Protein AF-0000000076178456 (afdb_homodimer)

Structure (mmCIF, N/CA/C/O backbone):
data_AF-0000000076178456-model_v1
#
loop_
_entity.id
_entity.type
_entity.pdbx_description
1 polymer 'Transcriptional coactivator p15 (PC4) C-terminal domain-containing protein'
#
loop_
_atom_site.group_PDB
_atom_site.id
_atom_site.type_symbol
_atom_site.label_atom_id
_atom_site.label_alt_id
_atom_site.label_comp_id
_atom_site.label_asym_id
_atom_site.label_entity_id
_atom_site.label_seq_id
_atom_site.pdbx_PDB_ins_code
_atom_site.Cartn_x
_atom_site.Cartn_y
_atom_site.Cartn_z
_atom_site.occupancy
_atom_site.B_iso_or_equiv
_atom_site.auth_seq_id
_atom_site.auth_comp_id
_atom_site.auth_asym_id
_atom_site.auth_atom_id
_atom_site.pdbx_PDB_model_num
ATOM 1 N N . MET A 1 1 ? 26.688 0.903 -18.719 1 22.55 1 MET A N 1
ATOM 2 C CA . MET A 1 1 ? 26.266 -0.011 -17.656 1 22.55 1 MET A CA 1
ATOM 3 C C . MET A 1 1 ? 25.344 0.687 -16.656 1 22.55 1 MET A C 1
ATOM 5 O O . MET A 1 1 ? 25.75 1.643 -15.992 1 22.55 1 MET A O 1
ATOM 9 N N . ILE A 1 2 ? 24.219 1.207 -17.094 1 30.28 2 ILE A N 1
ATOM 10 C CA . ILE A 1 2 ? 23.328 2.02 -16.281 1 30.28 2 ILE A CA 1
ATOM 11 C C . ILE A 1 2 ? 23.219 1.425 -14.875 1 30.28 2 ILE A C 1
ATOM 13 O O . ILE A 1 2 ? 22.844 0.262 -14.711 1 30.28 2 ILE A O 1
ATOM 17 N N . ASP A 1 3 ? 24.094 1.748 -13.984 1 32.12 3 ASP A N 1
ATOM 18 C CA . ASP A 1 3 ? 24.062 1.402 -12.562 1 32.12 3 ASP A CA 1
ATOM 19 C C . ASP A 1 3 ? 22.656 1.56 -11.992 1 32.12 3 ASP A C 1
ATOM 21 O O . ASP A 1 3 ? 22.125 2.672 -11.922 1 32.12 3 ASP A O 1
ATOM 25 N N . ASP A 1 4 ? 21.703 0.922 -12.57 1 36.44 4 ASP A N 1
ATOM 26 C CA . ASP A 1 4 ? 20.391 0.946 -11.945 1 36.44 4 ASP A CA 1
ATOM 27 C C . ASP A 1 4 ? 20.5 1.019 -10.422 1 36.44 4 ASP A C 1
ATOM 29 O O . ASP A 1 4 ? 21.016 0.094 -9.789 1 36.44 4 ASP A O 1
ATOM 33 N N . VAL A 1 5 ? 21.094 1.929 -9.852 1 38.44 5 VAL A N 1
ATOM 34 C CA . VAL A 1 5 ? 21.078 2.174 -8.414 1 38.44 5 VAL A CA 1
ATOM 35 C C . VAL A 1 5 ? 19.875 1.478 -7.789 1 38.44 5 VAL A C 1
ATOM 37 O O . VAL A 1 5 ? 18.844 2.115 -7.52 1 38.44 5 VAL A O 1
ATOM 40 N N . THR A 1 6 ? 19.188 0.579 -8.484 1 43.25 6 THR A N 1
ATOM 41 C CA . THR A 1 6 ? 18.078 -0.186 -7.926 1 43.25 6 THR A CA 1
ATOM 42 C C . THR A 1 6 ? 18.406 -0.681 -6.523 1 43.25 6 THR A C 1
ATOM 44 O O . THR A 1 6 ? 19.359 -1.458 -6.344 1 43.25 6 THR A O 1
ATOM 47 N N . GLY A 1 7 ? 18.75 0.187 -5.656 1 45.66 7 GLY A N 1
ATOM 48 C CA . GLY A 1 7 ? 18.859 -0.432 -4.344 1 45.66 7 GLY A CA 1
ATOM 49 C C . GLY A 1 7 ? 18.141 -1.767 -4.258 1 45.66 7 GLY A C 1
ATOM 50 O O . GLY A 1 7 ? 16.984 -1.884 -4.668 1 45.66 7 GLY A O 1
ATOM 51 N N . VAL A 1 8 ? 18.781 -2.803 -4.613 1 49.91 8 VAL A N 1
ATOM 52 C CA . VAL A 1 8 ? 18.25 -4.16 -4.57 1 49.91 8 VAL A CA 1
ATOM 53 C C . VAL A 1 8 ? 17.297 -4.309 -3.387 1 49.91 8 VAL A C 1
ATOM 55 O O . VAL A 1 8 ? 17.688 -4.082 -2.238 1 49.91 8 VAL A O 1
ATOM 58 N N . PRO A 1 9 ? 16.047 -4.082 -3.74 1 58.34 9 PRO A N 1
ATOM 59 C CA . PRO A 1 9 ? 15.195 -4.48 -2.617 1 58.34 9 PRO A CA 1
ATOM 60 C C . PRO A 1 9 ? 15.742 -5.684 -1.855 1 58.34 9 PRO A C 1
ATOM 62 O O . PRO A 1 9 ? 16.219 -6.641 -2.469 1 58.34 9 PRO A O 1
ATOM 65 N N . GLU A 1 10 ? 16.188 -5.445 -0.656 1 62.56 10 GLU A N 1
ATOM 66 C CA . GLU A 1 10 ? 16.781 -6.5 0.158 1 62.56 10 GLU A CA 1
ATOM 67 C C . GLU A 1 10 ? 15.805 -7.668 0.34 1 62.56 10 GLU A C 1
ATOM 69 O O . GLU A 1 10 ? 16.203 -8.828 0.248 1 62.56 10 GLU A O 1
ATOM 74 N N . MET A 1 11 ? 14.477 -7.254 0.646 1 70.75 11 MET A N 1
ATOM 75 C CA . MET A 1 11 ? 13.484 -8.305 0.868 1 70.75 11 MET A CA 1
ATOM 76 C C . MET A 1 11 ? 12.188 -8.008 0.127 1 70.75 11 MET A C 1
ATOM 78 O O . MET A 1 11 ? 11.719 -6.863 0.13 1 70.75 11 MET A O 1
ATOM 82 N N . THR A 1 12 ? 11.867 -8.953 -0.701 1 85.88 12 THR A N 1
ATOM 83 C CA . THR A 1 12 ? 10.672 -8.781 -1.519 1 85.88 12 THR A CA 1
ATOM 84 C C . THR A 1 12 ? 9.633 -9.844 -1.184 1 85.88 12 THR A C 1
ATOM 86 O O . THR A 1 12 ? 9.977 -11.016 -0.99 1 85.88 12 THR A O 1
ATOM 89 N N . PHE A 1 13 ? 8.43 -9.438 -0.91 1 89.56 13 PHE A N 1
ATOM 90 C CA . PHE A 1 13 ? 7.289 -10.305 -0.649 1 89.56 13 PHE A CA 1
ATOM 91 C C . PHE A 1 13 ? 6.266 -10.195 -1.773 1 89.56 13 PHE A C 1
ATOM 93 O O . PHE A 1 13 ? 5.973 -9.102 -2.254 1 89.56 13 PHE A O 1
ATOM 100 N N . HIS A 1 14 ? 5.852 -11.391 -2.189 1 87.94 14 HIS A N 1
ATOM 101 C CA . HIS A 1 14 ? 4.859 -11.438 -3.254 1 87.94 14 HIS A CA 1
ATOM 102 C C . HIS A 1 14 ? 3.443 -11.453 -2.688 1 87.94 14 HIS A C 1
ATOM 104 O O . HIS A 1 14 ? 3.121 -12.281 -1.831 1 87.94 14 HIS A O 1
ATOM 110 N N . LEU A 1 15 ? 2.525 -10.523 -3.16 1 89.56 15 LEU A N 1
ATOM 111 C CA . LEU A 1 15 ? 1.163 -10.414 -2.648 1 89.56 15 LEU A CA 1
ATOM 112 C C . LEU A 1 15 ? 0.182 -11.141 -3.561 1 89.56 15 LEU A C 1
ATOM 114 O O . LEU A 1 15 ? -0.964 -11.383 -3.178 1 89.56 15 LEU A O 1
ATOM 118 N N . GLY A 1 16 ? 0.696 -11.422 -4.707 1 84.56 16 GLY A N 1
ATOM 119 C CA . GLY A 1 16 ? -0.165 -12.016 -5.715 1 84.56 16 GLY A CA 1
ATOM 120 C C . GLY A 1 16 ? -0.335 -11.148 -6.945 1 84.56 16 GLY A C 1
ATOM 121 O O . GLY A 1 16 ? -0.306 -9.922 -6.852 1 84.56 16 GLY A O 1
ATOM 122 N N . ARG A 1 17 ? -0.491 -11.859 -8.094 1 84.62 17 ARG A N 1
ATOM 123 C CA . ARG A 1 17 ? -0.796 -11.211 -9.359 1 84.62 17 ARG A CA 1
ATOM 124 C C . ARG A 1 17 ? 0.226 -10.125 -9.68 1 84.62 17 ARG A C 1
ATOM 126 O O . ARG A 1 17 ? -0.141 -9.008 -10.047 1 84.62 17 ARG A O 1
ATOM 133 N N . GLY A 1 18 ? 1.438 -10.367 -9.414 1 87 18 GLY A N 1
ATOM 134 C CA . GLY A 1 18 ? 2.527 -9.508 -9.844 1 87 18 GLY A CA 1
ATOM 135 C C . GLY A 1 18 ? 2.771 -8.344 -8.914 1 87 18 GLY A C 1
ATOM 136 O O . GLY A 1 18 ? 3.557 -7.441 -9.227 1 87 18 GLY A O 1
ATOM 137 N N . VAL A 1 19 ? 2.092 -8.328 -7.785 1 91.56 19 VAL A N 1
ATOM 138 C CA . VAL A 1 19 ? 2.299 -7.262 -6.816 1 91.56 19 VAL A CA 1
ATOM 139 C C . VAL A 1 19 ? 3.289 -7.719 -5.746 1 91.56 19 VAL A C 1
ATOM 141 O O . VAL A 1 19 ? 3.18 -8.828 -5.227 1 91.56 19 VAL A O 1
ATOM 144 N N . TYR A 1 20 ? 4.309 -6.758 -5.484 1 92 20 TYR A N 1
ATOM 145 C CA . TYR A 1 20 ? 5.379 -7.105 -4.555 1 92 20 TYR A CA 1
ATOM 146 C C . TYR A 1 20 ? 5.566 -6.016 -3.508 1 92 20 TYR A C 1
ATOM 148 O O . TYR A 1 20 ? 5.309 -4.84 -3.771 1 92 20 TYR A O 1
ATOM 156 N N . VAL A 1 21 ? 5.961 -6.473 -2.34 1 95.12 21 VAL A N 1
ATOM 157 C CA . VAL A 1 21 ? 6.449 -5.574 -1.298 1 95.12 21 VAL A CA 1
ATOM 158 C C . VAL A 1 21 ? 7.965 -5.703 -1.171 1 95.12 21 VAL A C 1
ATOM 160 O O . VAL A 1 21 ? 8.492 -6.812 -1.03 1 95.12 21 VAL A O 1
ATOM 163 N N . SER A 1 22 ? 8.695 -4.574 -1.289 1 93.44 22 SER A N 1
ATOM 164 C CA . SER A 1 22 ? 10.148 -4.602 -1.225 1 93.44 22 SER A CA 1
ATOM 165 C C . SER A 1 22 ? 10.68 -3.582 -0.218 1 93.44 22 SER A C 1
ATOM 167 O O . SER A 1 22 ? 10.211 -2.443 -0.176 1 93.44 22 SER A O 1
ATOM 169 N N . VAL A 1 23 ? 11.594 -4.008 0.579 1 93.38 23 VAL A N 1
ATOM 170 C CA . VAL A 1 23 ? 12.211 -3.129 1.564 1 93.38 23 VAL A CA 1
ATOM 171 C C . VAL A 1 23 ? 13.523 -2.584 1.015 1 93.38 23 VAL A C 1
ATOM 173 O O . VAL A 1 23 ? 14.352 -3.34 0.502 1 93.38 23 VAL A O 1
ATOM 176 N N . ASN A 1 24 ? 13.664 -1.26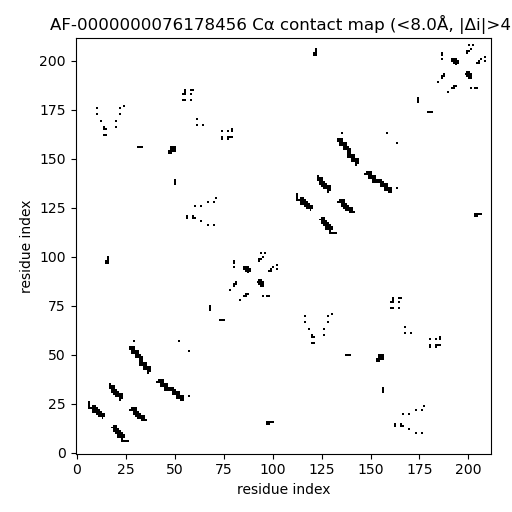2 1.021 1 89.94 24 ASN A N 1
ATOM 177 C CA . ASN A 1 24 ? 14.906 -0.602 0.639 1 89.94 24 ASN A CA 1
ATOM 178 C C . ASN A 1 24 ? 15.648 -0.048 1.854 1 89.94 24 ASN A C 1
ATOM 180 O O . ASN A 1 24 ? 15.203 0.928 2.463 1 89.94 24 ASN A O 1
ATOM 184 N N . LYS A 1 25 ? 16.734 -0.616 2.127 1 83.25 25 LYS A N 1
ATOM 185 C CA . LYS A 1 25 ? 17.453 -0.204 3.33 1 83.25 25 LYS A CA 1
ATOM 186 C C . LYS A 1 25 ? 18.312 1.023 3.062 1 83.25 25 LYS A C 1
ATOM 188 O O . LYS A 1 25 ? 18.547 1.838 3.959 1 83.25 25 LYS A O 1
ATOM 193 N N . THR A 1 26 ? 18.812 1.112 1.798 1 83.56 26 THR A N 1
ATOM 194 C CA . THR A 1 26 ? 19.625 2.264 1.432 1 83.56 26 THR A CA 1
ATOM 195 C C . THR A 1 26 ? 18.812 3.551 1.495 1 83.56 26 THR A C 1
ATOM 197 O O . THR A 1 26 ? 19.297 4.574 1.985 1 83.56 26 THR A O 1
ATOM 200 N N . TYR A 1 27 ? 17.641 3.389 0.944 1 84.69 27 TYR A N 1
ATOM 201 C CA . TYR A 1 27 ? 16.625 4.422 1.083 1 84.69 27 TYR A CA 1
ATOM 202 C C . TYR A 1 27 ? 15.484 3.945 1.979 1 84.69 27 TYR A C 1
ATOM 204 O O . TYR A 1 27 ? 14.586 3.232 1.526 1 84.69 27 TYR A O 1
ATOM 212 N N . PRO A 1 28 ? 15.688 4.191 3.227 1 88.19 28 PRO A N 1
ATOM 213 C CA . PRO A 1 28 ? 14.797 3.555 4.203 1 88.19 28 PRO A CA 1
ATOM 214 C C . PRO A 1 28 ? 13.32 3.709 3.85 1 88.19 28 PRO A C 1
ATOM 216 O O . PRO A 1 28 ? 12.641 4.582 4.395 1 88.19 28 PRO A O 1
ATOM 219 N N . THR A 1 29 ? 12.906 2.926 2.844 1 93.44 29 THR A N 1
ATOM 220 C CA . THR A 1 29 ? 11.516 2.934 2.398 1 93.44 29 THR A CA 1
ATOM 221 C C . THR A 1 29 ? 11.023 1.511 2.145 1 93.44 29 THR A C 1
ATOM 223 O O . THR A 1 29 ? 11.82 0.576 2.066 1 93.44 29 THR A O 1
ATOM 226 N N . VAL A 1 30 ? 9.766 1.381 2.166 1 95.12 30 VAL A N 1
ATOM 227 C CA . VAL A 1 30 ? 9.094 0.15 1.756 1 95.12 30 VAL A CA 1
ATOM 228 C C . VAL A 1 30 ? 8.266 0.404 0.497 1 95.12 30 VAL A C 1
ATOM 230 O O . VAL A 1 30 ? 7.445 1.323 0.46 1 95.12 30 VAL A O 1
ATOM 233 N N . ASP A 1 31 ? 8.508 -0.434 -0.506 1 94.62 31 ASP A N 1
ATOM 234 C CA . ASP A 1 31 ? 7.812 -0.279 -1.78 1 94.62 31 ASP A CA 1
ATOM 235 C C . ASP A 1 31 ? 6.695 -1.309 -1.926 1 94.62 31 ASP A C 1
ATOM 237 O O . ASP A 1 31 ? 6.906 -2.5 -1.694 1 94.62 31 ASP A O 1
ATOM 241 N N . VAL A 1 32 ? 5.492 -0.855 -2.271 1 96.62 32 VAL A N 1
ATOM 242 C CA . VAL A 1 32 ? 4.398 -1.711 -2.719 1 96.62 32 VAL A CA 1
ATOM 243 C C . VAL A 1 32 ? 4.102 -1.441 -4.191 1 96.62 32 VAL A C 1
ATOM 245 O O . VAL A 1 32 ? 3.6 -0.371 -4.547 1 96.62 32 VAL A O 1
ATOM 248 N N . ARG A 1 33 ? 4.422 -2.477 -5.066 1 96.06 33 ARG A N 1
ATOM 249 C CA . ARG A 1 33 ? 4.426 -2.148 -6.488 1 96.06 33 ARG A CA 1
ATOM 250 C C . ARG A 1 33 ? 4.125 -3.381 -7.336 1 96.06 33 ARG A C 1
ATOM 252 O O . ARG A 1 33 ? 4.57 -4.484 -7.016 1 96.06 33 ARG A O 1
ATOM 259 N N . GLN A 1 34 ? 3.357 -3.092 -8.383 1 93.94 34 GLN A N 1
ATOM 260 C CA . GLN A 1 34 ? 3.195 -4.117 -9.406 1 93.94 34 GLN A CA 1
ATOM 261 C C . GLN A 1 34 ? 4.453 -4.25 -10.258 1 93.94 34 GLN A C 1
ATOM 263 O O . GLN A 1 34 ? 5.043 -3.246 -10.664 1 93.94 34 GLN A O 1
ATOM 268 N N . ARG A 1 35 ? 4.801 -5.488 -10.453 1 91.56 35 ARG A N 1
ATOM 269 C CA . ARG A 1 35 ? 5.965 -5.758 -11.297 1 91.56 35 ARG A CA 1
ATOM 270 C C . ARG A 1 35 ? 5.605 -6.691 -12.445 1 91.56 35 ARG A C 1
ATOM 272 O O . ARG A 1 35 ? 4.586 -7.383 -12.398 1 91.56 35 ARG A O 1
ATOM 279 N N . TRP A 1 36 ? 6.336 -6.363 -13.461 1 88.19 36 TRP A N 1
ATOM 280 C CA . TRP A 1 36 ? 6.148 -7.18 -14.656 1 88.19 36 TRP A CA 1
ATOM 281 C C . TRP A 1 36 ? 7.379 -8.039 -14.922 1 88.19 36 TRP A C 1
ATOM 283 O O . TRP A 1 36 ? 8.508 -7.59 -14.734 1 88.19 36 TRP A O 1
ATOM 293 N N . LYS A 1 37 ? 6.992 -9.328 -15.227 1 84.31 37 LYS A N 1
ATOM 294 C CA . LYS A 1 37 ? 8.062 -10.234 -15.625 1 84.31 37 LYS A CA 1
ATOM 295 C C . LYS A 1 37 ? 8.258 -10.234 -17.141 1 84.31 37 LYS A C 1
ATOM 297 O O . LYS A 1 37 ? 7.32 -10.539 -17.891 1 84.31 37 LYS A O 1
ATOM 302 N N . ILE A 1 38 ? 9.461 -9.883 -17.625 1 85.31 38 ILE A N 1
ATOM 303 C CA . ILE A 1 38 ? 9.766 -9.883 -19.047 1 85.31 38 ILE A CA 1
ATOM 304 C C . ILE A 1 38 ? 9.945 -11.32 -19.547 1 85.31 38 ILE A C 1
ATOM 306 O O . ILE A 1 38 ? 10.844 -12.031 -19.078 1 85.31 38 ILE A O 1
ATOM 310 N N . PRO A 1 39 ? 9.062 -11.781 -20.438 1 87.12 39 PRO A N 1
ATOM 311 C CA . PRO A 1 39 ? 9.102 -13.172 -20.891 1 87.12 39 PRO A CA 1
ATOM 312 C C . PRO A 1 39 ? 10.461 -13.562 -21.469 1 87.12 39 PRO A C 1
ATOM 314 O O . PRO A 1 39 ? 10.93 -14.68 -21.25 1 87.12 39 PRO A O 1
ATOM 317 N N . GLU A 1 40 ? 11.141 -12.672 -22.156 1 90.12 40 GLU A N 1
ATOM 318 C CA . GLU A 1 40 ? 12.383 -12.984 -22.859 1 90.12 40 GLU A CA 1
ATOM 319 C C . GLU A 1 40 ? 13.547 -13.148 -21.891 1 90.12 40 GLU A C 1
ATOM 321 O O . GLU A 1 40 ? 14.391 -14.023 -22.062 1 90.12 40 GLU A O 1
ATOM 326 N N . THR A 1 41 ? 13.68 -12.398 -20.828 1 86.38 41 THR A N 1
ATOM 327 C CA . THR A 1 41 ? 14.828 -12.359 -19.922 1 86.38 41 THR A CA 1
ATOM 328 C C . THR A 1 41 ? 14.445 -12.891 -18.547 1 86.38 41 THR A C 1
ATOM 330 O O . THR A 1 41 ? 15.32 -13.156 -17.719 1 86.38 41 THR A O 1
ATOM 333 N N . ASN A 1 42 ? 13.172 -13.109 -18.25 1 83.06 42 ASN A N 1
ATOM 334 C CA . ASN A 1 42 ? 12.664 -13.523 -16.953 1 83.06 42 ASN A CA 1
ATOM 335 C C . ASN A 1 42 ? 12.992 -12.508 -15.867 1 83.06 42 ASN A C 1
ATOM 337 O O . ASN A 1 42 ? 13.023 -12.844 -14.68 1 83.06 42 ASN A O 1
ATOM 341 N N . GLN A 1 43 ? 13.305 -11.352 -16.328 1 84.38 43 GLN A N 1
ATOM 342 C CA . GLN A 1 43 ? 13.594 -10.289 -15.375 1 84.38 43 GLN A CA 1
ATOM 343 C C . GLN A 1 43 ? 12.312 -9.633 -14.875 1 84.38 43 GLN A C 1
ATOM 345 O O . GLN A 1 43 ? 11.375 -9.422 -15.648 1 84.38 43 GLN A O 1
ATOM 350 N N . ILE A 1 44 ? 12.25 -9.453 -13.602 1 82.31 44 ILE A N 1
ATOM 351 C CA . ILE A 1 44 ? 11.125 -8.766 -12.969 1 82.31 44 ILE A CA 1
ATOM 352 C C . ILE A 1 44 ? 11.406 -7.266 -12.914 1 82.31 44 ILE A C 1
ATOM 354 O O . ILE A 1 44 ? 12.406 -6.836 -12.344 1 82.31 44 ILE A O 1
ATOM 358 N N . VAL A 1 45 ? 10.555 -6.531 -13.57 1 87.5 45 VAL A N 1
ATOM 359 C CA . VAL A 1 45 ? 10.773 -5.09 -13.664 1 87.5 45 VAL A CA 1
ATOM 360 C C . VAL A 1 45 ? 9.633 -4.352 -12.977 1 87.5 45 VAL A C 1
ATOM 362 O O . VAL A 1 45 ? 8.477 -4.777 -13.039 1 87.5 45 VAL A O 1
ATOM 365 N N . SER A 1 46 ? 10.086 -3.271 -12.336 1 89.06 46 SER A N 1
ATOM 366 C CA . SER A 1 46 ? 9.094 -2.459 -11.633 1 89.06 46 SER A CA 1
ATOM 367 C C . SER A 1 46 ? 8.305 -1.594 -12.609 1 89.06 46 SER A C 1
ATOM 369 O O . SER A 1 46 ? 8.867 -1.061 -13.57 1 89.06 46 SER A O 1
ATOM 371 N N . THR A 1 47 ? 6.98 -1.41 -12.328 1 90.56 47 THR A N 1
ATOM 372 C CA . THR A 1 47 ? 6.129 -0.529 -13.117 1 90.56 47 THR A CA 1
ATOM 373 C C . THR A 1 47 ? 5.848 0.769 -12.367 1 90.56 47 THR A C 1
ATOM 375 O O . THR A 1 47 ? 6.312 0.954 -11.242 1 90.56 47 THR A O 1
ATOM 378 N N . LYS A 1 48 ? 5.156 1.642 -13.023 1 92 48 LYS A N 1
ATOM 379 C CA . LYS A 1 48 ? 4.766 2.9 -12.398 1 92 48 LYS A CA 1
ATOM 380 C C . LYS A 1 48 ? 3.604 2.695 -11.43 1 92 48 LYS A C 1
ATOM 382 O O . LYS A 1 48 ? 3.264 3.598 -10.656 1 92 48 LYS A O 1
ATOM 387 N N . LYS A 1 49 ? 3.109 1.54 -11.414 1 93.69 49 LYS A N 1
ATOM 388 C CA . LYS A 1 49 ? 1.991 1.226 -10.531 1 93.69 49 LYS A CA 1
ATOM 389 C C . LYS A 1 49 ? 2.486 0.789 -9.156 1 93.69 49 LYS A C 1
ATOM 391 O O . LYS A 1 49 ? 2.705 -0.401 -8.914 1 93.69 49 LYS A O 1
ATOM 396 N N . GLY A 1 50 ? 2.729 1.763 -8.414 1 96.56 50 GLY A N 1
ATOM 397 C CA . GLY A 1 50 ? 3.256 1.508 -7.086 1 96.56 50 GLY A CA 1
ATOM 398 C C . GLY A 1 50 ? 3.598 2.775 -6.324 1 96.56 50 GLY A C 1
ATOM 399 O O . GLY A 1 50 ? 3.471 3.879 -6.859 1 96.56 50 GLY A O 1
ATOM 400 N N . ILE A 1 51 ? 3.951 2.502 -5.145 1 96.56 51 ILE A N 1
ATOM 401 C CA . ILE A 1 51 ? 4.293 3.615 -4.27 1 96.56 51 ILE A CA 1
ATOM 402 C C . ILE A 1 51 ? 5.402 3.195 -3.309 1 96.56 51 ILE A C 1
ATOM 404 O O . ILE A 1 51 ? 5.434 2.053 -2.846 1 96.56 51 ILE A O 1
ATOM 408 N N . SER A 1 52 ? 6.266 4.191 -3.086 1 94.75 52 SER A N 1
ATOM 409 C CA . SER A 1 52 ? 7.309 4.035 -2.08 1 94.75 52 SER A CA 1
ATOM 410 C C . SER A 1 52 ? 6.938 4.746 -0.783 1 94.75 52 SER A C 1
ATOM 412 O O . SER A 1 52 ? 6.652 5.945 -0.787 1 94.75 52 SER A O 1
ATOM 414 N N . LEU A 1 53 ? 6.941 4.031 0.286 1 94.75 53 LEU A N 1
ATOM 415 C CA . LEU A 1 53 ? 6.551 4.586 1.579 1 94.75 53 LEU A CA 1
ATOM 416 C C . LEU A 1 53 ? 7.75 4.656 2.521 1 94.75 53 LEU A C 1
ATOM 418 O O . LEU A 1 53 ? 8.5 3.688 2.646 1 94.75 53 LEU A O 1
ATOM 422 N N . THR A 1 54 ? 7.82 5.832 3.17 1 91.94 54 THR A N 1
ATOM 423 C CA . THR A 1 54 ? 8.773 5.895 4.273 1 91.94 54 THR A CA 1
ATOM 424 C C . THR A 1 54 ? 8.328 5.004 5.426 1 91.94 54 THR A C 1
ATOM 426 O O . THR A 1 54 ? 7.184 4.539 5.453 1 91.94 54 THR A O 1
ATOM 429 N N . TYR A 1 55 ? 9.234 4.758 6.352 1 89.81 55 TYR A N 1
ATOM 430 C CA . TYR A 1 55 ? 8.914 3.885 7.473 1 89.81 55 TYR A CA 1
ATOM 431 C C . TYR A 1 55 ? 7.758 4.445 8.289 1 89.81 55 TYR A C 1
ATOM 433 O O . TYR A 1 55 ? 6.91 3.695 8.781 1 89.81 55 TYR A O 1
ATOM 441 N N . ASP A 1 56 ? 7.699 5.715 8.445 1 87.88 56 ASP A N 1
ATOM 442 C CA . ASP A 1 56 ? 6.602 6.359 9.164 1 87.88 56 ASP A CA 1
ATOM 443 C C . ASP A 1 56 ? 5.266 6.102 8.469 1 87.88 56 ASP A C 1
ATOM 445 O O . ASP A 1 56 ? 4.277 5.758 9.117 1 87.88 56 ASP A O 1
ATOM 449 N N . LYS A 1 57 ? 5.328 6.281 7.195 1 90.81 57 LYS A N 1
ATOM 450 C CA . LYS A 1 57 ? 4.105 6.074 6.43 1 90.81 57 LYS A CA 1
ATOM 451 C C . LYS A 1 57 ? 3.707 4.602 6.422 1 90.81 57 LYS A C 1
ATOM 453 O O . LYS A 1 57 ? 2.518 4.273 6.445 1 90.81 57 LYS A O 1
ATOM 458 N N . TRP A 1 58 ? 4.676 3.82 6.422 1 93.44 58 TRP A N 1
ATOM 459 C CA . TRP A 1 58 ? 4.43 2.383 6.488 1 93.44 58 TRP A CA 1
ATOM 460 C C . TRP A 1 58 ? 3.717 2.012 7.785 1 93.44 58 TRP A C 1
ATOM 462 O O . TRP A 1 58 ? 2.734 1.267 7.77 1 93.44 58 TRP A O 1
ATOM 472 N N . GLU A 1 59 ? 4.203 2.57 8.82 1 89.88 59 GLU A N 1
ATOM 473 C CA . GLU A 1 59 ? 3.566 2.322 10.109 1 89.88 59 GLU A CA 1
ATOM 474 C C . GLU A 1 59 ? 2.158 2.91 10.156 1 89.88 59 GLU A C 1
ATOM 476 O O . GLU A 1 59 ? 1.246 2.307 10.727 1 89.88 59 GLU A O 1
ATOM 481 N N . ALA A 1 60 ? 2.053 4.051 9.586 1 90.38 60 ALA A N 1
ATOM 482 C CA . ALA A 1 60 ? 0.726 4.656 9.516 1 90.38 60 ALA A CA 1
ATOM 483 C C . ALA A 1 60 ? -0.234 3.775 8.719 1 90.38 60 ALA A C 1
ATOM 485 O O . ALA A 1 60 ? -1.412 3.658 9.062 1 90.38 60 ALA A O 1
ATOM 486 N N . LEU A 1 61 ? 0.241 3.178 7.652 1 94.81 61 LEU A N 1
ATOM 487 C CA . LEU A 1 61 ? -0.555 2.26 6.844 1 94.81 61 LEU A CA 1
ATOM 488 C C . LEU A 1 61 ? -1.044 1.083 7.684 1 94.81 61 LEU A C 1
ATOM 490 O O . LEU A 1 61 ? -2.205 0.68 7.578 1 94.81 61 LEU A O 1
ATOM 494 N N . LYS A 1 62 ? -0.158 0.557 8.461 1 92.62 62 LYS A N 1
ATOM 495 C CA . LYS A 1 62 ? -0.508 -0.547 9.352 1 92.62 62 LYS A CA 1
ATOM 496 C C . LYS A 1 62 ? -1.723 -0.199 10.203 1 92.62 62 LYS A C 1
ATOM 498 O O . LYS A 1 62 ? -2.57 -1.056 10.469 1 92.62 62 LYS A O 1
ATOM 503 N N . GLY A 1 63 ? -1.816 1.01 10.562 1 91.31 63 GLY A N 1
ATOM 504 C CA . GLY A 1 63 ? -2.895 1.457 11.43 1 91.31 63 GLY A CA 1
ATOM 505 C C . GLY A 1 63 ? -4.227 1.575 10.711 1 91.31 63 GLY A C 1
ATOM 506 O O . GLY A 1 63 ? -5.273 1.713 11.352 1 91.31 63 GLY A O 1
ATOM 507 N N . THR A 1 64 ? -4.273 1.475 9.469 1 93.38 64 THR A N 1
ATOM 508 C CA . THR A 1 64 ? -5.504 1.697 8.719 1 93.38 64 THR A CA 1
ATOM 509 C C . THR A 1 64 ? -6.285 0.396 8.555 1 93.38 64 THR A C 1
ATOM 511 O O . THR A 1 64 ? -7.473 0.415 8.227 1 93.38 64 THR A O 1
ATOM 514 N N . PHE A 1 65 ? -5.695 -0.759 8.812 1 93.06 65 PHE A N 1
ATOM 515 C CA . PHE A 1 65 ? -6.312 -2.051 8.531 1 93.06 65 PHE A CA 1
ATOM 516 C C . PHE A 1 65 ? -7.59 -2.229 9.336 1 93.06 65 PHE A C 1
ATOM 518 O O . PHE A 1 65 ? -8.633 -2.602 8.797 1 93.06 65 PHE A O 1
ATOM 525 N N . PRO A 1 66 ? -7.594 -1.875 10.641 1 92.06 66 PRO A N 1
ATOM 526 C CA . PRO A 1 66 ? -8.852 -2.008 11.383 1 92.06 66 PRO A CA 1
ATOM 527 C C . PRO A 1 66 ? -9.961 -1.112 10.828 1 92.06 66 PRO A C 1
ATOM 529 O O . PRO A 1 66 ? -11.125 -1.514 10.797 1 92.06 66 PRO A O 1
ATOM 532 N N . ASP A 1 67 ? -9.562 0.065 10.375 1 90.62 67 ASP A N 1
ATOM 533 C CA . ASP A 1 67 ? -10.547 1.006 9.844 1 90.62 67 ASP A CA 1
ATOM 534 C C . ASP A 1 67 ? -11.125 0.506 8.516 1 90.62 67 ASP A C 1
ATOM 536 O O . ASP A 1 67 ? -12.328 0.609 8.281 1 90.62 67 ASP A O 1
ATOM 540 N N . VAL A 1 68 ? -10.305 0.012 7.676 1 90.88 68 VAL A N 1
ATOM 541 C CA . VAL A 1 68 ? -10.75 -0.536 6.398 1 90.88 68 VAL A CA 1
ATOM 542 C C . VAL A 1 68 ? -11.672 -1.731 6.641 1 90.88 68 VAL A C 1
ATOM 544 O O . VAL A 1 68 ? -12.703 -1.873 5.977 1 90.88 68 VAL A O 1
ATOM 547 N N . ARG A 1 69 ? -11.305 -2.602 7.59 1 88.12 69 ARG A N 1
ATOM 548 C CA . ARG A 1 69 ? -12.133 -3.754 7.926 1 88.12 69 ARG A CA 1
ATOM 549 C C . ARG A 1 69 ? -13.516 -3.314 8.391 1 88.12 69 ARG A C 1
ATOM 551 O O . ARG A 1 69 ? -14.516 -3.971 8.094 1 88.12 69 ARG A O 1
ATOM 558 N N . GLU A 1 70 ? -13.539 -2.275 9.109 1 89.75 70 GLU A N 1
ATOM 559 C CA . GLU A 1 70 ? -14.82 -1.745 9.578 1 89.75 70 GLU A CA 1
ATOM 560 C C . GLU A 1 70 ? -15.672 -1.246 8.414 1 89.75 70 GLU A C 1
ATOM 562 O O . GLU A 1 70 ? -16.906 -1.366 8.445 1 89.75 70 GLU A O 1
ATOM 567 N N . THR A 1 71 ? -14.992 -0.698 7.477 1 86.19 71 THR A N 1
ATOM 568 C CA . THR A 1 71 ? -15.688 -0.14 6.32 1 86.19 71 THR A CA 1
ATOM 569 C C . THR A 1 71 ? -16.172 -1.25 5.395 1 86.19 71 THR A C 1
ATOM 571 O O . THR A 1 71 ? -17.234 -1.135 4.781 1 86.19 71 THR A O 1
ATOM 574 N N . VAL A 1 72 ? -15.359 -2.279 5.246 1 86.81 72 VAL A N 1
ATOM 575 C CA . VAL A 1 72 ? -15.695 -3.391 4.363 1 86.81 72 VAL A CA 1
ATOM 576 C C . VAL A 1 72 ? -15.531 -4.711 5.113 1 86.81 72 VAL A C 1
ATOM 578 O O . VAL A 1 72 ? -14.539 -5.422 4.93 1 86.81 72 VAL A O 1
ATOM 581 N N . PRO A 1 73 ? -16.547 -5.074 5.781 1 81.88 73 PRO A N 1
ATOM 582 C CA . PRO A 1 73 ? -16.453 -6.305 6.574 1 81.88 73 PRO A CA 1
ATOM 583 C C . PRO A 1 73 ? -16.25 -7.547 5.711 1 81.88 73 PRO A C 1
ATOM 585 O O . PRO A 1 73 ? -15.766 -8.57 6.203 1 81.88 73 PRO A O 1
ATOM 588 N N . GLU A 1 74 ? -16.578 -7.449 4.453 1 82.31 74 GLU A N 1
ATOM 589 C CA . GLU A 1 74 ? -16.453 -8.586 3.545 1 82.31 74 GLU A CA 1
ATOM 590 C C . GLU A 1 74 ? -14.992 -8.969 3.328 1 82.31 74 GLU A C 1
ATOM 592 O O . GLU A 1 74 ? -14.703 -10.078 2.875 1 82.31 74 GLU A O 1
ATOM 597 N N . ILE A 1 75 ? -14.094 -8.062 3.727 1 79.56 75 ILE A N 1
ATOM 598 C CA . ILE A 1 75 ? -12.672 -8.32 3.535 1 79.56 75 ILE A CA 1
ATOM 599 C C . ILE A 1 75 ? -12.234 -9.469 4.441 1 79.56 75 ILE A C 1
ATOM 601 O O . ILE A 1 75 ? -11.312 -10.219 4.102 1 79.56 75 ILE A O 1
ATOM 605 N N . GLU A 1 76 ? -12.734 -9.531 5.633 1 71.44 76 GLU A N 1
ATOM 606 C CA . GLU A 1 76 ? -12.414 -10.602 6.57 1 71.44 76 GLU A CA 1
ATOM 607 C C . GLU A 1 76 ? -12.781 -11.969 5.988 1 71.44 76 GLU A C 1
ATOM 609 O O . GLU A 1 76 ? -12.188 -12.984 6.363 1 71.44 76 GLU A O 1
ATOM 614 N N . THR A 1 77 ? -13.719 -11.938 5.164 1 66.12 77 THR A N 1
ATOM 615 C CA . THR A 1 77 ? -14.164 -13.211 4.605 1 66.12 77 THR A CA 1
ATOM 616 C C . THR A 1 77 ? -13.281 -13.633 3.439 1 66.12 77 THR A C 1
ATOM 618 O O . THR A 1 77 ? -13.414 -14.742 2.918 1 66.12 77 THR A O 1
ATOM 621 N N . THR A 1 78 ? -12.453 -12.75 3.045 1 64 78 THR A N 1
ATOM 622 C CA . THR A 1 78 ? -11.578 -13.055 1.913 1 64 78 THR A CA 1
ATOM 623 C C . THR A 1 78 ? -10.43 -13.961 2.338 1 64 78 THR A C 1
ATOM 625 O O . THR A 1 78 ? -9.703 -13.648 3.283 1 64 78 THR A O 1
ATOM 628 N N . THR A 1 79 ? -10.688 -15.258 2.5 1 56.47 79 THR A N 1
ATOM 629 C CA . THR A 1 79 ? -9.828 -16.359 2.953 1 56.47 79 THR A CA 1
ATOM 630 C C . THR A 1 79 ? -8.523 -16.375 2.166 1 56.47 79 THR A C 1
ATOM 632 O O . THR A 1 79 ? -8.539 -16.344 0.934 1 56.47 79 THR A O 1
ATOM 635 N N . PRO A 1 80 ? -7.422 -16.141 2.898 1 53.34 80 PRO A N 1
ATOM 636 C CA . PRO A 1 80 ? -6.18 -16.406 2.172 1 53.34 80 PRO A CA 1
ATOM 637 C C . PRO A 1 80 ? -6.215 -17.719 1.393 1 53.34 80 PRO A C 1
ATOM 639 O O . PRO A 1 80 ? -6.957 -18.625 1.754 1 53.34 80 PRO A O 1
ATOM 642 N N . CYS A 1 81 ? -5.707 -17.453 0.118 1 53.03 81 CYS A N 1
ATOM 643 C CA . CYS A 1 81 ? -5.703 -18.641 -0.732 1 53.03 81 CYS A CA 1
ATOM 644 C C . CYS A 1 81 ? -5.293 -19.875 0.057 1 53.03 81 CYS A C 1
ATOM 646 O O . CYS A 1 81 ? -5.777 -20.984 -0.208 1 53.03 81 CYS A O 1
ATOM 648 N N . ILE A 1 82 ? -4.535 -19.578 1.001 1 51.56 82 ILE A N 1
ATOM 649 C CA . ILE A 1 82 ? -3.99 -20.766 1.653 1 51.56 82 ILE A CA 1
ATOM 650 C C . ILE A 1 82 ? -5.105 -21.516 2.381 1 51.56 82 ILE A C 1
ATOM 652 O O . ILE A 1 82 ? -5.074 -22.734 2.484 1 51.56 82 ILE A O 1
ATOM 656 N N . LEU A 1 83 ? -6.051 -20.781 2.779 1 52.91 83 LEU A N 1
ATOM 657 C CA . LEU A 1 83 ? -7.117 -21.438 3.521 1 52.91 83 LEU A CA 1
ATOM 658 C C . LEU A 1 83 ? -8.234 -21.891 2.584 1 52.91 83 LEU A C 1
ATOM 660 O O . LEU A 1 83 ? -9.211 -22.5 3.025 1 52.91 83 LEU A O 1
ATOM 664 N N . SER A 1 84 ? -8.078 -21.406 1.398 1 51.44 84 SER A N 1
ATOM 665 C CA . SER A 1 84 ? -9.078 -21.859 0.438 1 51.44 84 SER A CA 1
ATOM 666 C C . SER A 1 84 ? -8.875 -23.328 0.081 1 51.44 84 SER A C 1
ATOM 668 O O . SER A 1 84 ? -7.742 -23.828 0.071 1 51.44 84 SER A O 1
ATOM 670 N N . GLU A 1 85 ? -9.945 -24 0.056 1 50.88 85 GLU A N 1
ATOM 671 C CA . GLU A 1 85 ? -9.945 -25.406 -0.316 1 50.88 85 GLU A CA 1
ATOM 672 C C . GLU A 1 85 ? -9.188 -25.641 -1.625 1 50.88 85 GLU A C 1
ATOM 674 O O . GLU A 1 85 ? -8.633 -26.719 -1.852 1 50.88 85 GLU A O 1
ATOM 679 N N . ASP A 1 86 ? -9.227 -24.641 -2.426 1 48.38 86 ASP A N 1
ATOM 680 C CA . ASP A 1 86 ? -8.68 -24.812 -3.768 1 48.38 86 ASP A CA 1
ATOM 681 C C . ASP A 1 86 ? -7.199 -24.438 -3.816 1 48.38 86 ASP A C 1
ATOM 683 O O . ASP A 1 86 ? -6.609 -24.375 -4.895 1 48.38 86 ASP A O 1
ATOM 687 N N . HIS A 1 87 ? -6.562 -23.875 -2.916 1 50.94 87 HIS A N 1
ATOM 688 C CA . HIS A 1 87 ? -5.156 -23.5 -2.902 1 50.94 87 HIS A CA 1
ATOM 689 C C . HIS A 1 87 ? -4.27 -24.641 -3.359 1 50.94 87 HIS A C 1
ATOM 691 O O . HIS A 1 87 ? -3.359 -24.453 -4.168 1 50.94 87 HIS A O 1
ATOM 697 N N . GLN A 1 88 ? -4.156 -25.703 -2.764 1 46.16 88 GLN A N 1
ATOM 698 C CA . GLN A 1 88 ? -3.352 -26.891 -3.072 1 46.16 88 GLN A CA 1
ATOM 699 C C . GLN A 1 88 ? -4.207 -27.984 -3.693 1 46.16 88 GLN A C 1
ATOM 701 O O . GLN A 1 88 ? -5.328 -28.234 -3.246 1 46.16 88 GLN A O 1
ATOM 706 N N . ASN A 1 89 ? -3.898 -28.188 -4.984 1 45.41 89 ASN A N 1
ATOM 707 C CA . ASN A 1 89 ? -4.535 -29.438 -5.398 1 45.41 89 ASN A CA 1
ATOM 708 C C . ASN A 1 89 ? -3.928 -30.641 -4.691 1 45.41 89 ASN A C 1
ATOM 710 O O . ASN A 1 89 ? -2.969 -30.5 -3.932 1 45.41 89 ASN A O 1
ATOM 714 N N . GLN A 1 90 ? -4.547 -31.734 -4.883 1 42.97 90 GLN A N 1
ATOM 715 C CA . GLN A 1 90 ? -4.184 -33 -4.289 1 42.97 90 GLN A CA 1
ATOM 716 C C . GLN A 1 90 ? -2.699 -33.312 -4.48 1 42.97 90 GLN A C 1
ATOM 718 O O . GLN A 1 90 ? -2.08 -33.969 -3.646 1 42.97 90 GLN A O 1
ATOM 723 N N . GLU A 1 91 ? -2.064 -32.719 -5.617 1 51.28 91 GLU A N 1
ATOM 724 C CA . GLU A 1 91 ? -0.693 -33.125 -5.926 1 51.28 91 GLU A CA 1
ATOM 725 C C . GLU A 1 91 ? 0.298 -32.031 -5.504 1 51.28 91 GLU A C 1
ATOM 727 O O . GLU A 1 91 ? 1.474 -32.094 -5.871 1 51.28 91 GLU A O 1
ATOM 732 N N . GLY A 1 92 ? -0.06 -30.859 -4.773 1 46.53 92 GLY A N 1
ATOM 733 C CA . GLY A 1 92 ? 0.812 -29.844 -4.211 1 46.53 92 GLY A CA 1
ATOM 734 C C . GLY A 1 92 ? 0.941 -28.609 -5.09 1 46.53 92 GLY A C 1
ATOM 735 O O . GLY A 1 92 ? 1.81 -27.766 -4.863 1 46.53 92 GLY A O 1
ATOM 736 N N . MET A 1 93 ? 0.427 -28.516 -6.363 1 47.66 93 MET A N 1
ATOM 737 C CA . MET A 1 93 ? 0.57 -27.391 -7.293 1 47.66 93 MET A CA 1
ATOM 738 C C . MET A 1 93 ? -0.371 -26.25 -6.922 1 47.66 93 MET A C 1
ATOM 740 O O . MET A 1 93 ? -1.515 -26.484 -6.531 1 47.66 93 MET A O 1
ATOM 744 N N . LEU A 1 94 ? 0.104 -25.109 -6.77 1 48.72 94 LEU A N 1
ATOM 745 C CA . LEU A 1 94 ? -0.629 -23.906 -6.418 1 48.72 94 LEU A CA 1
ATOM 746 C C . LEU A 1 94 ? -1.607 -23.516 -7.523 1 48.72 94 LEU A C 1
ATOM 748 O O . LEU A 1 94 ? -1.211 -23.359 -8.68 1 48.72 94 LEU A O 1
ATOM 752 N N . MET A 1 95 ? -2.799 -23.844 -7.488 1 48.06 95 MET A N 1
ATOM 753 C CA . MET A 1 95 ? -3.791 -23.656 -8.539 1 48.06 95 MET A CA 1
ATOM 754 C C . MET A 1 95 ? -4.547 -22.344 -8.344 1 48.06 95 MET A C 1
ATOM 756 O O . MET A 1 95 ? -5.391 -21.984 -9.164 1 48.06 95 MET A O 1
ATOM 760 N N . CYS A 1 96 ? -4.426 -21.812 -7.219 1 48.16 96 CYS A N 1
ATOM 761 C CA . CYS A 1 96 ? -5.41 -20.75 -7.035 1 48.16 96 CYS A CA 1
ATOM 762 C C . CYS A 1 96 ? -5.109 -19.562 -7.949 1 48.16 96 CYS A C 1
ATOM 764 O O . CYS A 1 96 ? -3.967 -19.359 -8.359 1 48.16 96 CYS A O 1
ATOM 766 N N . SER A 1 97 ? -6.176 -19.109 -8.539 1 47.22 97 SER A N 1
ATOM 767 C CA . SER A 1 97 ? -6.098 -18.031 -9.516 1 47.22 97 SER A CA 1
ATOM 768 C C . SER A 1 97 ? -5.215 -16.891 -9.008 1 47.22 97 SER A C 1
ATOM 770 O O . SER A 1 97 ? -4.621 -16.156 -9.805 1 47.22 97 SER A O 1
ATOM 772 N N . ASN A 1 98 ? -5.328 -16.688 -7.84 1 43.62 98 ASN A N 1
ATOM 773 C CA . ASN A 1 98 ? -4.547 -15.578 -7.297 1 43.62 98 ASN A CA 1
ATOM 774 C C . ASN A 1 98 ? -3.055 -15.898 -7.297 1 43.62 98 ASN A C 1
ATOM 776 O O . ASN A 1 98 ? -2.23 -15.016 -7.559 1 43.62 98 ASN A O 1
ATOM 780 N N . CYS A 1 99 ? -2.605 -16.969 -6.953 1 47.16 99 CYS A N 1
ATOM 781 C CA . CYS A 1 99 ? -1.205 -17.375 -6.867 1 47.16 99 CYS A CA 1
ATOM 782 C C . CYS A 1 99 ? -0.668 -17.781 -8.234 1 47.16 99 CYS A C 1
ATOM 784 O O . CYS A 1 99 ? 0.543 -17.766 -8.461 1 47.16 99 CYS A O 1
ATOM 786 N N . ASN A 1 100 ? -1.507 -18.453 -9.258 1 42.5 100 ASN A N 1
ATOM 787 C CA . ASN A 1 100 ? -1.071 -18.828 -10.602 1 42.5 100 ASN A CA 1
ATOM 788 C C . ASN A 1 100 ? -1.88 -18.109 -11.68 1 42.5 100 ASN A C 1
ATOM 790 O O . ASN A 1 100 ? -2.799 -18.688 -12.258 1 42.5 100 ASN A O 1
ATOM 794 N N . PRO A 1 101 ? -1.783 -16.844 -11.773 1 40.78 101 PRO A N 1
ATOM 795 C CA . PRO A 1 101 ? -2.646 -16.125 -12.719 1 40.78 101 PRO A CA 1
ATOM 796 C C . PRO A 1 101 ? -2.551 -16.688 -14.141 1 40.78 101 PRO A C 1
ATOM 798 O O . PRO A 1 101 ? -3.441 -16.453 -14.961 1 40.78 101 PRO A O 1
ATOM 801 N N . PHE A 1 102 ? -1.376 -16.984 -14.594 1 39.78 102 PHE A N 1
ATOM 802 C CA . PHE A 1 102 ? -1.185 -17.438 -15.969 1 39.78 102 PHE A CA 1
ATOM 803 C C . PHE A 1 102 ? -1.481 -18.938 -16.094 1 39.78 102 PHE A C 1
ATOM 805 O O . PHE A 1 102 ? -1.204 -19.547 -17.125 1 39.78 102 PHE A O 1
ATOM 812 N N . ALA A 1 103 ? -1.945 -19.594 -15.055 1 43.19 103 ALA A N 1
ATOM 813 C CA . ALA A 1 103 ? -2.146 -21.016 -15.273 1 43.19 103 ALA A CA 1
ATOM 814 C C . ALA A 1 103 ? -3.299 -21.266 -16.25 1 43.19 103 ALA A C 1
ATOM 816 O O . ALA A 1 103 ? -4.363 -20.656 -16.125 1 43.19 103 ALA A O 1
ATOM 817 N N . GLU A 1 104 ? -3.162 -21.703 -17.5 1 39.47 104 GLU A N 1
ATOM 818 C CA . GLU A 1 104 ? -4.125 -22.172 -18.484 1 39.47 104 GLU A CA 1
ATOM 819 C C . GLU A 1 104 ? -5.125 -23.141 -17.859 1 39.47 104 GLU A C 1
ATOM 821 O O . GLU A 1 104 ? -4.75 -23.984 -17.047 1 39.47 104 GLU A O 1
ATOM 826 N N . PRO A 1 105 ? -6.465 -22.719 -17.75 1 39.97 105 PRO A N 1
ATOM 827 C CA . PRO A 1 105 ? -7.402 -23.781 -17.391 1 39.97 105 PRO A CA 1
ATOM 828 C C . PRO A 1 105 ? -7.023 -25.141 -17.969 1 39.97 105 PRO A C 1
ATOM 830 O O . PRO A 1 105 ? -6.562 -25.219 -19.125 1 39.97 105 PRO A O 1
ATOM 833 N N . LEU A 1 106 ? -6.754 -26.047 -17.203 1 35.88 106 LEU A N 1
ATOM 834 C CA . LEU A 1 106 ? -6.707 -27.359 -17.859 1 35.88 106 LEU A CA 1
ATOM 835 C C . LEU A 1 106 ? -8.023 -27.672 -18.562 1 35.88 106 LEU A C 1
ATOM 837 O O . LEU A 1 106 ? -9.086 -27.234 -18.109 1 35.88 106 LEU A O 1
ATOM 841 N N . MET B 1 1 ? -20.453 17.312 -18.562 1 21.91 1 MET B N 1
ATOM 842 C CA . MET B 1 1 ? -20.438 17.078 -17.125 1 21.91 1 MET B CA 1
ATOM 843 C C . MET B 1 1 ? -19.766 15.742 -16.797 1 21.91 1 MET B C 1
ATOM 845 O O . MET B 1 1 ? -20.281 14.68 -17.141 1 21.91 1 MET B O 1
ATOM 849 N N . ILE B 1 2 ? -18.531 15.523 -17.266 1 29.8 2 ILE B N 1
ATOM 850 C CA . ILE B 1 2 ? -17.828 14.242 -17.188 1 29.8 2 ILE B CA 1
ATOM 851 C C . ILE B 1 2 ? -18.047 13.625 -15.797 1 29.8 2 ILE B C 1
ATOM 853 O O . ILE B 1 2 ? -17.703 14.242 -14.781 1 29.8 2 ILE B O 1
ATOM 857 N N . ASP B 1 3 ? -19.141 12.953 -15.578 1 32.62 3 ASP B N 1
ATOM 858 C CA . ASP B 1 3 ? -19.422 12.156 -14.391 1 32.62 3 ASP B CA 1
ATOM 859 C C . ASP B 1 3 ? -18.188 11.398 -13.922 1 32.62 3 ASP B C 1
ATOM 861 O O . ASP B 1 3 ? -17.688 10.516 -14.625 1 32.62 3 ASP B O 1
ATOM 865 N N . ASP B 1 4 ? -17.125 12.07 -13.68 1 36.38 4 ASP B N 1
ATOM 866 C CA . ASP B 1 4 ? -15.969 11.398 -13.086 1 36.38 4 ASP B CA 1
ATOM 867 C C . ASP B 1 4 ? -16.406 10.242 -12.195 1 36.38 4 ASP B C 1
ATOM 869 O O . ASP B 1 4 ? -17.016 10.461 -11.141 1 36.38 4 ASP B O 1
ATOM 873 N N . VAL B 1 5 ? -17.156 9.336 -12.672 1 37.94 5 VAL B N 1
ATOM 874 C CA . VAL B 1 5 ? -17.484 8.086 -11.992 1 37.94 5 VAL B CA 1
ATOM 875 C C . VAL B 1 5 ? -16.375 7.746 -10.984 1 37.94 5 VAL B C 1
ATOM 877 O O . VAL B 1 5 ? -15.469 6.969 -11.281 1 37.94 5 VAL B O 1
ATOM 880 N N . THR B 1 6 ? -15.469 8.68 -10.648 1 43.72 6 THR B N 1
ATOM 881 C CA . THR B 1 6 ? -14.508 8.422 -9.586 1 43.72 6 THR B CA 1
ATOM 882 C C . THR B 1 6 ? -15.172 7.672 -8.43 1 43.72 6 THR B C 1
ATOM 884 O O . THR B 1 6 ? -16.188 8.117 -7.891 1 43.72 6 THR B O 1
ATOM 887 N N . GLY B 1 7 ? -15.586 6.508 -8.672 1 45.22 7 GLY B N 1
ATOM 888 C CA . GLY B 1 7 ? -16.031 5.848 -7.453 1 45.22 7 GLY B CA 1
ATOM 889 C C . GLY B 1 7 ? -15.531 6.512 -6.191 1 45.22 7 GLY B C 1
ATOM 890 O O . GLY B 1 7 ? -14.32 6.715 -6.031 1 45.22 7 GLY B O 1
ATOM 891 N N . VAL B 1 8 ? -16.141 7.566 -5.785 1 48.91 8 VAL B N 1
ATOM 892 C CA . VAL B 1 8 ? -15.789 8.312 -4.582 1 48.91 8 VAL B CA 1
ATOM 893 C C . VAL B 1 8 ? -15.258 7.352 -3.516 1 48.91 8 VAL B C 1
ATOM 895 O O . VAL B 1 8 ? -15.945 6.406 -3.127 1 48.91 8 VAL B O 1
ATOM 898 N N . PRO B 1 9 ? -13.945 7.258 -3.535 1 58.84 9 PRO B N 1
ATOM 899 C CA . PRO B 1 9 ? -13.508 6.523 -2.344 1 58.84 9 PRO B CA 1
ATOM 900 C C . PRO B 1 9 ? -14.398 6.785 -1.132 1 58.84 9 PRO B C 1
ATOM 902 O O . PRO B 1 9 ? -14.789 7.93 -0.881 1 58.84 9 PRO B O 1
ATOM 905 N N . GLU B 1 10 ? -15.156 5.797 -0.725 1 62.28 10 GLU B N 1
ATOM 906 C CA . GLU B 1 10 ? -16.078 5.93 0.396 1 62.28 10 GLU B CA 1
ATOM 907 C C . GLU B 1 10 ? -15.359 6.414 1.651 1 62.28 10 GLU B C 1
ATOM 909 O O . GLU B 1 10 ? -15.859 7.293 2.357 1 62.28 10 GLU B O 1
ATOM 914 N N . MET B 1 11 ? -14.141 5.738 1.898 1 69.44 11 MET B N 1
ATOM 915 C CA . MET B 1 11 ? -13.398 6.113 3.098 1 69.44 11 MET B CA 1
ATOM 916 C C . MET B 1 11 ? -11.914 6.309 2.781 1 69.44 11 MET B C 1
ATOM 918 O O . MET B 1 11 ? -11.328 5.523 2.035 1 69.44 11 MET B O 1
ATOM 922 N N . THR B 1 12 ? -11.5 7.5 3.078 1 85.56 12 THR B N 1
ATOM 923 C CA . THR B 1 12 ? -10.117 7.852 2.797 1 85.56 12 THR B CA 1
ATOM 924 C C . THR B 1 12 ? -9.359 8.133 4.09 1 85.56 12 THR B C 1
ATOM 926 O O . THR B 1 12 ? -9.891 8.773 5 1 85.56 12 THR B O 1
ATOM 929 N N . PHE B 1 13 ? -8.242 7.488 4.273 1 89.38 13 PHE B N 1
ATOM 930 C CA . PHE B 1 13 ? -7.336 7.691 5.398 1 89.38 13 PHE B CA 1
ATOM 931 C C . PHE B 1 13 ? -6.039 8.344 4.938 1 89.38 13 PHE B C 1
ATOM 933 O O . PHE B 1 13 ? -5.48 7.961 3.906 1 89.38 13 PHE B O 1
ATOM 940 N N . HIS B 1 14 ? -5.691 9.367 5.695 1 87.94 14 HIS B N 1
ATOM 941 C CA . HIS B 1 14 ? -4.457 10.07 5.375 1 87.94 14 HIS B CA 1
ATOM 942 C C . HIS B 1 14 ? -3.268 9.469 6.117 1 87.94 14 HIS B C 1
ATOM 944 O O . HIS B 1 14 ? -3.305 9.312 7.34 1 87.94 14 HIS B O 1
ATOM 950 N N . LEU B 1 15 ? -2.141 9.109 5.398 1 89.5 15 LEU B N 1
ATOM 951 C CA . LEU B 1 15 ? -0.972 8.477 5.996 1 89.5 15 LEU B CA 1
ATOM 952 C C . LEU B 1 15 ? 0.12 9.5 6.277 1 89.5 15 LEU B C 1
ATOM 954 O O . LEU B 1 15 ? 1.078 9.211 7 1 89.5 15 LEU B O 1
ATOM 958 N N . GLY B 1 16 ? -0.088 10.617 5.668 1 84.62 16 GLY B N 1
ATOM 959 C CA . GLY B 1 16 ? 0.933 11.648 5.758 1 84.62 16 GLY B CA 1
ATOM 960 C C . GLY B 1 16 ? 1.545 12 4.418 1 84.62 16 GLY B C 1
ATOM 961 O O . GLY B 1 16 ? 1.654 11.148 3.533 1 84.62 16 GLY B O 1
ATOM 962 N N . ARG B 1 17 ? 1.922 13.297 4.316 1 85 17 ARG B N 1
ATOM 963 C CA . ARG B 1 17 ? 2.643 13.805 3.154 1 85 17 ARG B CA 1
ATOM 964 C C . ARG B 1 17 ? 1.895 13.492 1.862 1 85 17 ARG B C 1
ATOM 966 O O . ARG B 1 17 ? 2.49 13.016 0.893 1 85 17 ARG B O 1
ATOM 973 N N . GLY B 1 18 ? 0.645 13.602 1.877 1 87 18 GLY B N 1
ATOM 974 C CA . GLY B 1 18 ? -0.163 13.523 0.67 1 87 18 GLY B CA 1
ATOM 975 C C . GLY B 1 18 ? -0.501 12.102 0.271 1 87 18 GLY B C 1
ATOM 976 O O . GLY B 1 18 ? -1.047 11.867 -0.809 1 87 18 GLY B O 1
ATOM 977 N N . VAL B 1 19 ? -0.162 11.148 1.122 1 91.69 19 VAL B N 1
ATOM 978 C CA . VAL B 1 19 ? -0.489 9.758 0.83 1 91.69 19 VAL B CA 1
ATOM 979 C C . VAL B 1 19 ? -1.788 9.375 1.533 1 91.69 19 VAL B C 1
ATOM 981 O O . VAL B 1 19 ? -1.978 9.68 2.713 1 91.69 19 VAL B O 1
ATOM 984 N N . TYR B 1 20 ? -2.695 8.703 0.662 1 92.12 20 TYR B N 1
ATOM 985 C CA . TYR B 1 20 ? -4.016 8.359 1.176 1 92.12 20 TYR B CA 1
ATOM 986 C C . TYR B 1 20 ? -4.344 6.895 0.917 1 92.12 20 TYR B C 1
ATOM 988 O O . TYR B 1 20 ? -3.873 6.312 -0.062 1 92.12 20 TYR B O 1
ATOM 996 N N . VAL B 1 21 ? -5.113 6.355 1.844 1 95.12 21 VAL B N 1
ATOM 997 C CA . VAL B 1 21 ? -5.746 5.055 1.648 1 95.12 21 VAL B CA 1
ATOM 998 C C . VAL B 1 21 ? -7.242 5.238 1.405 1 95.12 21 VAL B C 1
ATOM 1000 O O . VAL B 1 21 ? -7.926 5.906 2.184 1 95.12 21 VAL B O 1
ATOM 1003 N N . SER B 1 22 ? -7.742 4.711 0.278 1 93.25 22 SER B N 1
ATOM 1004 C CA . SER B 1 22 ? -9.156 4.863 -0.066 1 93.25 22 SER B CA 1
ATOM 1005 C C . SER B 1 22 ? -9.797 3.518 -0.386 1 93.25 22 SER B C 1
ATOM 1007 O O . SER B 1 22 ? -9.203 2.693 -1.089 1 93.25 22 SER B O 1
ATOM 1009 N N . VAL B 1 23 ? -10.945 3.307 0.149 1 93.31 23 VAL B N 1
ATOM 1010 C CA . VAL B 1 23 ? -11.688 2.076 -0.102 1 93.31 23 VAL B CA 1
ATOM 1011 C C . VAL B 1 23 ? -12.719 2.309 -1.204 1 93.31 23 VAL B C 1
ATOM 1013 O O . VAL B 1 23 ? -13.469 3.289 -1.164 1 93.31 23 VAL B O 1
ATOM 1016 N N . ASN B 1 24 ? -12.672 1.461 -2.236 1 89.75 24 ASN B N 1
ATOM 1017 C CA . ASN B 1 24 ? -13.664 1.49 -3.309 1 89.75 24 ASN B CA 1
ATOM 1018 C C . ASN B 1 24 ? -14.625 0.313 -3.213 1 89.75 24 ASN B C 1
ATOM 1020 O O . ASN B 1 24 ? -14.25 -0.831 -3.467 1 89.75 24 ASN B O 1
ATOM 1024 N N . LYS B 1 25 ? -15.828 0.617 -2.932 1 83.38 25 LYS B N 1
ATOM 1025 C CA . LYS B 1 25 ? -16.797 -0.465 -2.73 1 83.38 25 LYS B CA 1
ATOM 1026 C C . LYS B 1 25 ? -17.375 -0.938 -4.059 1 83.38 25 LYS B C 1
ATOM 1028 O O . LYS B 1 25 ? -17.719 -2.111 -4.207 1 83.38 25 LYS B O 1
ATOM 1033 N N . THR B 1 26 ? -17.5 0.025 -5.012 1 83.56 26 THR B N 1
ATOM 1034 C CA . THR B 1 26 ? -18.031 -0.331 -6.324 1 83.56 26 THR B CA 1
ATOM 1035 C C . THR B 1 26 ? -17.094 -1.305 -7.035 1 83.56 26 THR B C 1
ATOM 1037 O O . THR B 1 26 ? -17.547 -2.277 -7.645 1 83.56 26 THR B O 1
ATOM 1040 N N . TYR B 1 27 ? -15.844 -0.928 -6.918 1 84.81 27 TYR B N 1
ATOM 1041 C CA . TYR B 1 27 ? -14.766 -1.817 -7.332 1 84.81 27 TYR B CA 1
ATOM 1042 C C . TYR B 1 27 ? -13.992 -2.336 -6.129 1 84.81 27 TYR B C 1
ATOM 1044 O O . TYR B 1 27 ? -13.109 -1.646 -5.605 1 84.81 27 TYR B O 1
ATOM 1052 N N . PRO B 1 28 ? -14.5 -3.396 -5.633 1 88.25 28 PRO B N 1
ATOM 1053 C CA . PRO B 1 28 ? -14.008 -3.844 -4.328 1 88.25 28 PRO B CA 1
ATOM 1054 C C . PRO B 1 28 ? -12.484 -3.869 -4.25 1 88.25 28 PRO B C 1
ATOM 1056 O O . PRO B 1 28 ? -11.867 -4.93 -4.406 1 88.25 28 PRO B O 1
ATOM 1059 N N . THR B 1 29 ? -11.898 -2.654 -4.133 1 93.38 29 THR B N 1
ATOM 1060 C CA . THR B 1 29 ? -10.453 -2.5 -4.02 1 93.38 29 THR B CA 1
ATOM 1061 C C . THR B 1 29 ? -10.102 -1.471 -2.947 1 93.38 29 THR B C 1
ATOM 1063 O O . THR B 1 29 ? -10.969 -0.718 -2.496 1 93.38 29 THR B O 1
ATOM 1066 N N . VAL B 1 30 ? -8.922 -1.565 -2.488 1 95.06 30 VAL B N 1
ATOM 1067 C CA . VAL B 1 30 ? -8.336 -0.557 -1.613 1 95.06 30 VAL B CA 1
ATOM 1068 C C . VAL B 1 30 ? -7.172 0.128 -2.326 1 95.06 30 VAL B C 1
ATOM 1070 O O . VAL B 1 30 ? -6.258 -0.538 -2.822 1 95.06 30 VAL B O 1
ATOM 1073 N N . ASP B 1 31 ? -7.223 1.438 -2.348 1 94.62 31 ASP B N 1
ATOM 1074 C CA . ASP B 1 31 ? -6.195 2.215 -3.029 1 94.62 31 ASP B CA 1
ATOM 1075 C C . ASP B 1 31 ? -5.223 2.84 -2.029 1 94.62 31 ASP B C 1
ATOM 1077 O O . ASP B 1 31 ? -5.648 3.459 -1.051 1 94.62 31 ASP B O 1
ATOM 1081 N N . VAL B 1 32 ? -3.93 2.652 -2.246 1 96.62 32 VAL B N 1
ATOM 1082 C CA . VAL B 1 32 ? -2.875 3.393 -1.562 1 96.62 32 VAL B CA 1
ATOM 1083 C C . VAL B 1 32 ? -2.148 4.297 -2.555 1 96.62 32 VAL B C 1
ATOM 1085 O O . VAL B 1 32 ? -1.434 3.812 -3.436 1 96.62 32 VAL B O 1
ATOM 1088 N N . ARG B 1 33 ? -2.354 5.664 -2.375 1 96.06 33 ARG B N 1
ATOM 1089 C CA . ARG B 1 33 ? -1.923 6.531 -3.467 1 96.06 33 ARG B CA 1
ATOM 1090 C C . ARG B 1 33 ? -1.564 7.922 -2.951 1 96.06 33 ARG B C 1
ATOM 1092 O O . ARG B 1 33 ? -2.23 8.445 -2.057 1 96.06 33 ARG B O 1
ATOM 1099 N N . GLN B 1 34 ? -0.49 8.422 -3.559 1 93.75 34 GLN B N 1
ATOM 1100 C CA . GLN B 1 34 ? -0.188 9.836 -3.34 1 93.75 34 GLN B CA 1
ATOM 1101 C C . GLN B 1 34 ? -1.168 10.734 -4.094 1 93.75 34 GLN B C 1
ATOM 1103 O O . GLN B 1 34 ? -1.48 10.477 -5.258 1 93.75 34 GLN B O 1
ATOM 1108 N N . ARG B 1 35 ? -1.627 11.727 -3.371 1 91.38 35 ARG B N 1
ATOM 1109 C CA . ARG B 1 35 ? -2.541 12.688 -3.982 1 91.38 35 ARG B CA 1
ATOM 1110 C C . ARG B 1 35 ? -2 14.109 -3.863 1 91.38 35 ARG B C 1
ATOM 1112 O O . ARG B 1 35 ? -1.121 14.375 -3.043 1 91.38 35 ARG B O 1
ATOM 1119 N N . TRP B 1 36 ? -2.412 14.758 -4.914 1 88.25 36 TRP B N 1
ATOM 1120 C CA . TRP B 1 36 ? -2.016 16.156 -4.957 1 88.25 36 TRP B CA 1
ATOM 1121 C C . TRP B 1 36 ? -3.227 17.078 -4.793 1 88.25 36 TRP B C 1
ATOM 1123 O O . TRP B 1 36 ? -4.297 16.797 -5.336 1 88.25 36 TRP B O 1
ATOM 1133 N N . LYS B 1 37 ? -2.932 18.078 -3.891 1 84.31 37 LYS B N 1
ATOM 1134 C CA . LYS B 1 37 ? -3.965 19.109 -3.725 1 84.31 37 LYS B CA 1
ATOM 1135 C C . LYS B 1 37 ? -3.736 20.281 -4.672 1 84.31 37 LYS B C 1
ATOM 1137 O O . LYS B 1 37 ? -2.682 20.922 -4.637 1 84.31 37 LYS B O 1
ATOM 1142 N N . ILE B 1 38 ? -4.719 20.578 -5.555 1 85.75 38 ILE B N 1
ATOM 1143 C CA . ILE B 1 38 ? -4.625 21.703 -6.48 1 85.75 38 ILE B CA 1
ATOM 1144 C C . ILE B 1 38 ? -4.84 23 -5.727 1 85.75 38 ILE B C 1
ATOM 1146 O O . ILE B 1 38 ? -5.91 23.234 -5.152 1 85.75 38 ILE B O 1
ATOM 1150 N N . PRO B 1 39 ? -3.811 23.859 -5.656 1 87.25 39 PRO B N 1
ATOM 1151 C CA . PRO B 1 39 ? -3.902 25.094 -4.875 1 87.25 39 PRO B CA 1
ATOM 1152 C C . PRO B 1 39 ? -5.094 25.969 -5.281 1 87.25 39 PRO B C 1
ATOM 1154 O O . PRO B 1 39 ? -5.746 26.562 -4.422 1 87.25 39 PRO B O 1
ATOM 1157 N N . GLU B 1 40 ? -5.453 26.031 -6.551 1 90.38 40 GLU B N 1
ATOM 1158 C CA . GLU B 1 40 ? -6.492 26.922 -7.051 1 90.38 40 GLU B CA 1
ATOM 1159 C C . GLU B 1 40 ? -7.883 26.422 -6.66 1 90.38 40 GLU B C 1
ATOM 1161 O O . GLU B 1 40 ? -8.758 27.234 -6.324 1 90.38 40 GLU B O 1
ATOM 1166 N N . THR B 1 41 ? -8.203 25.172 -6.656 1 86.69 41 THR B N 1
ATOM 1167 C CA . THR B 1 41 ? -9.531 24.609 -6.461 1 86.69 41 THR B CA 1
ATOM 1168 C C . THR B 1 41 ? -9.602 23.844 -5.141 1 86.69 41 THR B C 1
ATOM 1170 O O . THR B 1 41 ? -10.695 23.5 -4.676 1 86.69 41 THR B O 1
ATOM 1173 N N . ASN B 1 42 ? -8.484 23.578 -4.469 1 83 42 ASN B N 1
ATOM 1174 C CA . ASN B 1 42 ? -8.391 22.797 -3.246 1 83 42 ASN B CA 1
ATOM 1175 C C . ASN B 1 42 ? -8.875 21.359 -3.465 1 83 42 ASN B C 1
ATOM 1177 O O . ASN B 1 42 ? -9.258 20.688 -2.512 1 83 42 ASN B O 1
ATOM 1181 N N . GLN B 1 43 ? -8.914 21.047 -4.688 1 84.5 43 GLN B N 1
ATOM 1182 C CA . GLN B 1 43 ? -9.312 19.672 -5.008 1 84.5 43 GLN B CA 1
ATOM 1183 C C . GLN B 1 43 ? -8.1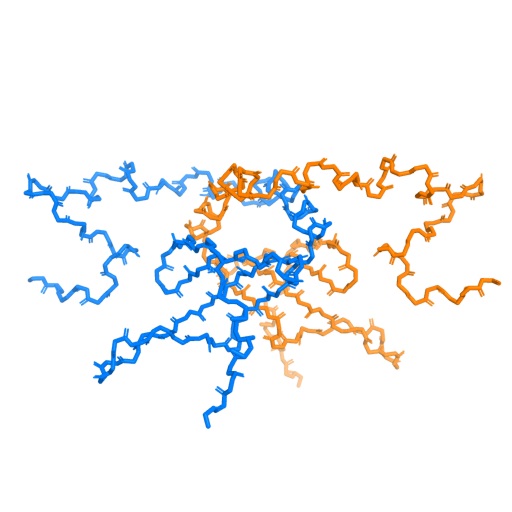41 18.703 -4.863 1 84.5 43 GLN B C 1
ATOM 1185 O O . GLN B 1 43 ? -7.012 19.031 -5.23 1 84.5 43 GLN B O 1
ATOM 1190 N N . ILE B 1 44 ? -8.406 17.609 -4.242 1 82.06 44 ILE B N 1
ATOM 1191 C CA . ILE B 1 44 ? -7.414 16.547 -4.086 1 82.06 44 ILE B CA 1
ATOM 1192 C C . ILE B 1 44 ? -7.504 15.586 -5.266 1 82.06 44 ILE B C 1
ATOM 1194 O O . ILE B 1 44 ? -8.562 15.008 -5.52 1 82.06 44 ILE B O 1
ATOM 1198 N N . VAL B 1 45 ? -6.426 15.5 -5.988 1 87.25 45 VAL B N 1
ATOM 1199 C CA . VAL B 1 45 ? -6.422 14.68 -7.191 1 87.25 45 VAL B CA 1
ATOM 1200 C C . VAL B 1 45 ? -5.418 13.539 -7.031 1 87.25 45 VAL B C 1
ATOM 1202 O O . VAL B 1 45 ? -4.352 13.719 -6.438 1 87.25 45 VAL B O 1
ATOM 1205 N N . SER B 1 46 ? -5.891 12.406 -7.57 1 88.88 46 SER B N 1
ATOM 1206 C CA . SER B 1 46 ? -5.023 11.234 -7.5 1 88.88 46 SER B CA 1
ATOM 1207 C C . SER B 1 46 ? -3.891 11.328 -8.516 1 88.88 46 SER B C 1
ATOM 1209 O O . SER B 1 46 ? -4.094 11.789 -9.641 1 88.88 46 SER B O 1
ATOM 1211 N N . THR B 1 47 ? -2.662 10.812 -8.148 1 90.56 47 THR B N 1
ATOM 1212 C CA . THR B 1 47 ? -1.518 10.742 -9.047 1 90.56 47 THR B CA 1
ATOM 1213 C C . THR B 1 47 ? -1.282 9.312 -9.516 1 90.56 47 THR B C 1
ATOM 1215 O O . THR B 1 47 ? -2.012 8.398 -9.125 1 90.56 47 THR B O 1
ATOM 1218 N N . LYS B 1 48 ? -0.315 9.164 -10.383 1 91.88 48 LYS B N 1
ATO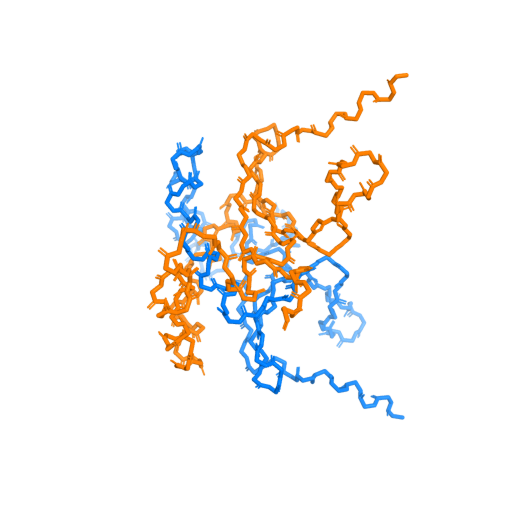M 1219 C CA . LYS B 1 48 ? 0.057 7.836 -10.859 1 91.88 48 LYS B CA 1
ATOM 1220 C C . LYS B 1 48 ? 0.873 7.082 -9.812 1 91.88 48 LYS B C 1
ATOM 1222 O O . LYS B 1 48 ? 1.115 5.883 -9.953 1 91.88 48 LYS B O 1
ATOM 1227 N N . LYS B 1 49 ? 1.185 7.75 -8.812 1 93.56 49 LYS B N 1
ATOM 1228 C CA . LYS B 1 49 ? 1.971 7.133 -7.746 1 93.56 49 LYS B CA 1
ATOM 1229 C C . LYS B 1 49 ? 1.071 6.434 -6.73 1 93.56 49 LYS B C 1
ATOM 1231 O O . LYS B 1 49 ? 0.658 7.035 -5.738 1 93.56 49 LYS B O 1
ATOM 1236 N N . GLY B 1 50 ? 0.75 5.285 -7.102 1 96.62 50 GLY B N 1
ATOM 1237 C CA . GLY B 1 50 ? -0.147 4.508 -6.262 1 96.62 50 GLY B CA 1
ATOM 1238 C C . GLY B 1 50 ? -0.516 3.166 -6.871 1 96.62 50 GLY B C 1
ATOM 1239 O O . GLY B 1 50 ? -0.106 2.854 -7.992 1 96.62 50 GLY B O 1
ATOM 1240 N N . ILE B 1 51 ? -1.228 2.49 -6.074 1 96.62 51 ILE B N 1
ATOM 1241 C CA . ILE B 1 51 ? -1.647 1.158 -6.492 1 96.62 51 ILE B CA 1
ATOM 1242 C C . ILE B 1 51 ? -3.027 0.846 -5.914 1 96.62 51 ILE B C 1
ATOM 1244 O O . ILE B 1 51 ? -3.336 1.235 -4.785 1 96.62 51 ILE B O 1
ATOM 1248 N N . SER B 1 52 ? -3.775 0.155 -6.773 1 94.88 52 SER B N 1
ATOM 1249 C CA . SER B 1 52 ? -5.066 -0.375 -6.348 1 94.88 52 SER B CA 1
ATOM 1250 C C . SER B 1 52 ? -4.977 -1.86 -6.02 1 94.88 52 SER B C 1
ATOM 1252 O O . SER B 1 52 ? -4.551 -2.662 -6.855 1 94.88 52 SER B O 1
ATOM 1254 N N . LEU B 1 53 ? -5.363 -2.215 -4.848 1 94.81 53 LEU B N 1
ATOM 1255 C CA . LEU B 1 53 ? -5.277 -3.6 -4.395 1 94.81 53 LEU B CA 1
ATOM 1256 C C . LEU B 1 53 ? -6.668 -4.199 -4.219 1 94.81 53 LEU B C 1
ATOM 1258 O O . LEU B 1 53 ? -7.551 -3.576 -3.623 1 94.81 53 LEU B O 1
ATOM 1262 N N . THR B 1 54 ? -6.766 -5.438 -4.734 1 92.06 54 THR B N 1
ATOM 1263 C CA . THR B 1 54 ? -7.973 -6.188 -4.395 1 92.06 54 THR B CA 1
ATOM 1264 C C . THR B 1 54 ? 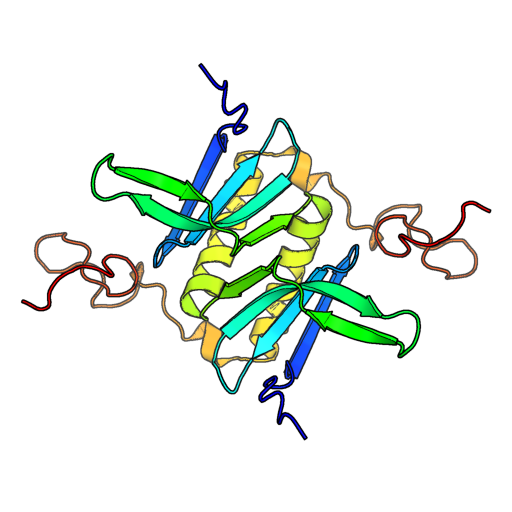-7.984 -6.547 -2.91 1 92.06 54 THR B C 1
ATOM 1266 O O . THR B 1 54 ? -6.969 -6.414 -2.227 1 92.06 54 THR B O 1
ATOM 1269 N N . TYR B 1 55 ? -9.156 -6.988 -2.441 1 89.75 55 TYR B N 1
ATOM 1270 C CA . TYR B 1 55 ? -9.273 -7.316 -1.024 1 89.75 55 TYR B CA 1
ATOM 1271 C C . TYR B 1 55 ? -8.328 -8.445 -0.644 1 89.75 55 TYR B C 1
ATOM 1273 O O . TYR B 1 55 ? -7.762 -8.453 0.453 1 89.75 55 TYR B O 1
ATOM 1281 N N . ASP B 1 56 ? -8.148 -9.359 -1.539 1 87.69 56 ASP B N 1
ATOM 1282 C CA . ASP B 1 56 ? -7.219 -10.461 -1.295 1 87.69 56 ASP B CA 1
ATOM 1283 C C . ASP B 1 56 ? -5.789 -9.945 -1.14 1 87.69 56 ASP B C 1
ATOM 1285 O O . ASP B 1 56 ? -5.074 -10.352 -0.217 1 87.69 56 ASP B O 1
ATOM 1289 N N . LYS B 1 57 ? -5.449 -9.094 -2.012 1 90.88 57 LYS B N 1
ATOM 1290 C CA . LYS B 1 57 ? -4.102 -8.547 -1.97 1 90.88 57 LYS B CA 1
ATOM 1291 C C . LYS B 1 57 ? -3.91 -7.648 -0.749 1 90.88 57 LYS B C 1
ATOM 1293 O O . LYS B 1 57 ? -2.826 -7.613 -0.161 1 90.88 57 LYS B O 1
ATOM 1298 N N . TRP B 1 58 ? -4.926 -7.016 -0.429 1 93.31 58 TRP B N 1
ATOM 1299 C CA . TRP B 1 58 ? -4.895 -6.18 0.766 1 93.31 58 TRP B CA 1
ATOM 1300 C C . TRP B 1 58 ? -4.625 -7.016 2.012 1 93.31 58 TRP B C 1
ATOM 1302 O O . TRP B 1 58 ? -3.785 -6.656 2.838 1 93.31 58 TRP B O 1
ATOM 1312 N N . GLU B 1 59 ? -5.312 -8.125 2.066 1 90.06 59 GLU B N 1
ATOM 1313 C CA . GLU B 1 59 ? -5.098 -9.023 3.193 1 90.06 59 GLU B CA 1
ATOM 1314 C C . GLU B 1 59 ? -3.691 -9.617 3.164 1 90.06 59 GLU B C 1
ATOM 1316 O O . GLU B 1 59 ? -3.061 -9.781 4.211 1 90.06 59 GLU B O 1
ATOM 1321 N N . ALA B 1 60 ? -3.285 -9.93 2.002 1 90.44 60 ALA B N 1
ATOM 1322 C CA . ALA B 1 60 ? -1.922 -10.438 1.866 1 90.44 60 ALA B CA 1
ATOM 1323 C C . ALA B 1 60 ? -0.904 -9.398 2.328 1 90.44 60 ALA B C 1
ATOM 1325 O O . ALA B 1 60 ? 0.104 -9.742 2.949 1 90.44 60 ALA B O 1
ATOM 1326 N N . LEU B 1 61 ? -1.143 -8.141 2.021 1 94.81 61 LEU B N 1
ATOM 1327 C CA . LEU B 1 61 ? -0.283 -7.047 2.461 1 94.81 61 LEU B CA 1
ATOM 1328 C C . LEU B 1 61 ? -0.202 -6.996 3.982 1 94.81 61 LEU B C 1
ATOM 1330 O O . LEU B 1 61 ? 0.88 -6.812 4.547 1 94.81 61 LEU B O 1
ATOM 1334 N N . LYS B 1 62 ? -1.333 -7.141 4.598 1 92.56 62 LYS B N 1
ATOM 1335 C CA . LYS B 1 62 ? -1.39 -7.16 6.059 1 92.56 62 LYS B CA 1
ATOM 1336 C C . LYS B 1 62 ? -0.422 -8.188 6.633 1 92.56 62 LYS B C 1
ATOM 1338 O O . LYS B 1 62 ? 0.198 -7.953 7.672 1 92.56 62 LYS B O 1
ATOM 1343 N N . GLY B 1 63 ? -0.273 -9.242 5.949 1 91.44 63 GLY B N 1
ATOM 1344 C CA . GLY B 1 63 ? 0.574 -10.328 6.418 1 91.44 63 GLY B CA 1
ATOM 1345 C C . GLY B 1 63 ? 2.055 -10.039 6.273 1 91.44 63 GLY B C 1
ATOM 1346 O O . GLY B 1 63 ? 2.893 -10.75 6.828 1 91.44 63 GLY B O 1
ATOM 1347 N N . THR B 1 64 ? 2.434 -9.031 5.637 1 93.5 64 THR B N 1
ATOM 1348 C CA . THR B 1 64 ? 3.842 -8.766 5.363 1 93.5 64 THR B CA 1
ATOM 1349 C C . THR B 1 64 ? 4.457 -7.91 6.469 1 93.5 64 THR B C 1
ATOM 1351 O O . THR B 1 64 ? 5.684 -7.828 6.59 1 93.5 64 THR B O 1
ATOM 1354 N N . PHE B 1 65 ? 3.668 -7.305 7.32 1 92.94 65 PHE B N 1
ATOM 1355 C CA . PHE B 1 65 ? 4.16 -6.344 8.297 1 92.94 65 PHE B CA 1
ATOM 1356 C C . PHE B 1 65 ? 5.129 -7.012 9.266 1 92.94 65 PHE B C 1
ATOM 1358 O O . PHE B 1 65 ? 6.223 -6.496 9.516 1 92.94 65 PHE B O 1
ATOM 1365 N N . PRO B 1 66 ? 4.828 -8.211 9.781 1 92.12 66 PRO B N 1
ATOM 1366 C CA . PRO B 1 66 ? 5.805 -8.852 10.664 1 92.12 66 PRO B CA 1
ATOM 1367 C C . PRO B 1 66 ? 7.125 -9.148 9.961 1 92.12 66 PRO B C 1
ATOM 1369 O O . PRO B 1 66 ? 8.195 -9.023 10.57 1 92.12 66 PRO B O 1
ATOM 1372 N N . ASP B 1 67 ? 7.039 -9.508 8.695 1 90.75 67 ASP B N 1
ATOM 1373 C CA . ASP B 1 67 ? 8.242 -9.836 7.934 1 90.75 67 ASP B CA 1
ATOM 1374 C C . ASP B 1 67 ? 9.094 -8.594 7.691 1 90.75 67 ASP B C 1
ATOM 1376 O O . ASP B 1 67 ? 10.32 -8.641 7.809 1 90.75 67 ASP B O 1
ATOM 1380 N N . VAL B 1 68 ? 8.484 -7.531 7.344 1 90.94 68 VAL B N 1
ATOM 1381 C CA . VAL B 1 68 ? 9.188 -6.273 7.129 1 90.94 68 VAL B CA 1
ATOM 1382 C C . VAL B 1 68 ? 9.844 -5.816 8.43 1 90.94 68 VAL B C 1
ATOM 1384 O O . VAL B 1 68 ? 10.984 -5.359 8.438 1 90.94 68 VAL B O 1
ATOM 1387 N N . ARG B 1 69 ? 9.109 -5.934 9.555 1 88.06 69 ARG B N 1
ATO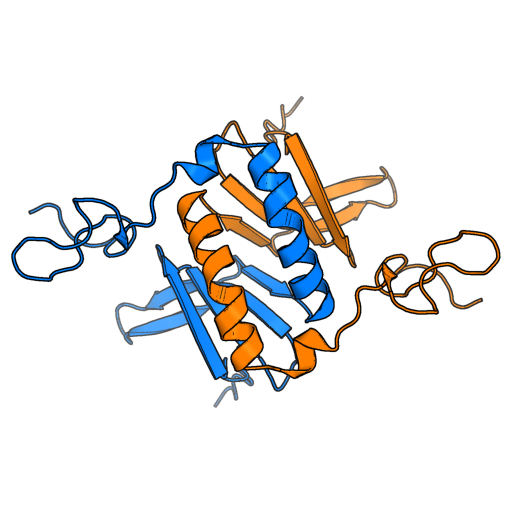M 1388 C CA . ARG B 1 69 ? 9.648 -5.566 10.852 1 88.06 69 ARG B CA 1
ATOM 1389 C C . ARG B 1 69 ? 10.898 -6.383 11.172 1 88.06 69 ARG B C 1
ATOM 1391 O O . ARG B 1 69 ? 11.852 -5.863 11.773 1 88.06 69 ARG B O 1
ATOM 1398 N N . GLU B 1 70 ? 10.867 -7.582 10.82 1 89.75 70 GLU B N 1
ATOM 1399 C CA . GLU B 1 70 ? 12.023 -8.445 11.047 1 89.75 70 GLU B CA 1
ATOM 1400 C C . GLU B 1 70 ? 13.219 -7.992 10.211 1 89.75 70 GLU B C 1
ATOM 1402 O O . GLU B 1 70 ? 14.367 -8.102 10.656 1 89.75 70 GLU B O 1
ATOM 1407 N N . THR B 1 71 ? 12.914 -7.543 9.055 1 86.31 71 THR B N 1
ATOM 1408 C CA . THR B 1 71 ? 13.961 -7.113 8.133 1 86.31 71 THR B CA 1
ATOM 1409 C C . THR B 1 71 ? 14.531 -5.766 8.562 1 86.31 71 THR B C 1
ATOM 1411 O O . THR B 1 71 ? 15.734 -5.516 8.414 1 86.31 71 THR B O 1
ATOM 1414 N N . VAL B 1 72 ? 13.664 -4.887 9.047 1 87 72 VAL B N 1
ATOM 1415 C CA . VAL B 1 72 ? 14.078 -3.553 9.461 1 87 72 VAL B CA 1
ATOM 1416 C C . VAL B 1 72 ? 13.547 -3.26 10.867 1 87 72 VAL B C 1
ATOM 1418 O O . VAL B 1 72 ? 12.562 -2.545 11.023 1 87 72 VAL B O 1
ATOM 1421 N N . PRO B 1 73 ? 14.281 -3.67 11.828 1 81.75 73 PRO B N 1
ATOM 1422 C CA . PRO B 1 73 ? 13.82 -3.477 13.203 1 81.75 73 PRO B CA 1
ATOM 1423 C C . PRO B 1 73 ? 13.695 -2.002 13.578 1 81.75 73 PRO B C 1
ATOM 1425 O O . PRO B 1 73 ? 12.961 -1.662 14.516 1 81.75 73 PRO B O 1
ATOM 1428 N N . GLU B 1 74 ? 14.352 -1.147 12.844 1 82.38 74 GLU B N 1
ATOM 1429 C CA . GLU B 1 74 ? 14.336 0.281 13.141 1 82.38 74 GLU B CA 1
ATOM 1430 C C . GLU B 1 74 ? 12.953 0.882 12.898 1 82.38 74 GLU B C 1
ATOM 1432 O O . GLU B 1 74 ? 12.656 1.977 13.375 1 82.38 74 GLU B O 1
ATOM 1437 N N . ILE B 1 75 ? 12.117 0.132 12.203 1 79.44 75 ILE B N 1
ATOM 1438 C CA . ILE B 1 75 ? 10.781 0.633 11.883 1 79.44 75 ILE B CA 1
ATOM 1439 C C . ILE B 1 75 ? 9.961 0.749 13.164 1 79.44 75 ILE B C 1
ATOM 1441 O O . ILE B 1 75 ? 9.086 1.608 13.273 1 79.44 75 ILE B O 1
ATOM 1445 N N . GLU B 1 76 ? 10.094 -0.163 14.062 1 71.69 76 GLU B N 1
ATOM 1446 C CA . GLU B 1 76 ? 9.383 -0.138 15.344 1 71.69 76 GLU B CA 1
ATOM 1447 C C . GLU B 1 76 ? 9.719 1.125 16.141 1 71.69 76 GLU B C 1
ATOM 1449 O O . GLU B 1 76 ? 8.922 1.576 16.953 1 71.69 76 GLU B O 1
ATOM 1454 N N . THR B 1 77 ?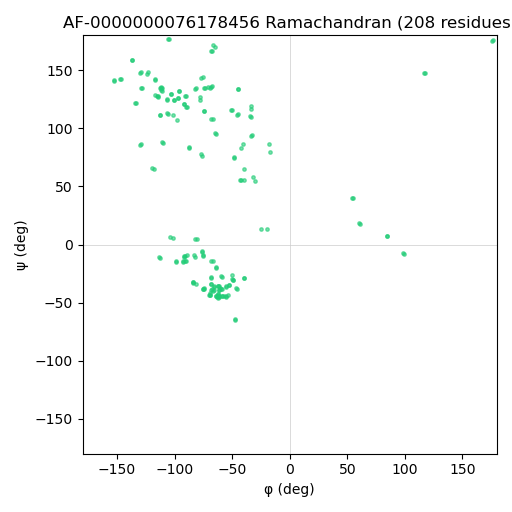 10.852 1.589 15.875 1 66.56 77 THR B N 1
ATOM 1455 C CA . THR B 1 77 ? 11.266 2.766 16.625 1 66.56 77 THR B CA 1
ATOM 1456 C C . THR B 1 77 ? 10.68 4.035 16.016 1 66.56 77 THR B C 1
ATOM 1458 O O . THR B 1 77 ? 10.797 5.121 16.594 1 66.56 77 THR B O 1
ATOM 1461 N N . THR B 1 78 ? 10.141 3.877 14.875 1 64.25 78 THR B N 1
ATOM 1462 C CA . THR B 1 78 ? 9.57 5.035 14.195 1 64.25 78 THR B CA 1
ATOM 1463 C C . THR B 1 78 ? 8.234 5.43 14.812 1 64.25 78 THR B C 1
ATOM 1465 O O . THR B 1 78 ? 7.332 4.598 14.93 1 64.25 78 THR B O 1
ATOM 1468 N N . THR B 1 79 ? 8.227 6.094 16 1 56.31 79 THR B N 1
ATOM 1469 C CA . THR B 1 79 ? 7.137 6.547 16.844 1 56.31 79 THR B CA 1
ATOM 1470 C C . THR B 1 79 ? 6.109 7.332 16.031 1 56.31 79 THR B C 1
ATOM 1472 O O . THR B 1 79 ? 6.469 8.234 15.273 1 56.31 79 THR B O 1
ATOM 1475 N N . PRO B 1 80 ? 4.895 6.766 15.953 1 53 80 PRO B N 1
ATOM 1476 C CA . PRO B 1 80 ? 3.873 7.637 15.367 1 53 80 PRO B CA 1
ATOM 1477 C C . PRO B 1 80 ? 3.924 9.055 15.922 1 53 80 PRO B C 1
ATOM 1479 O O . PRO B 1 80 ? 4.395 9.273 17.031 1 53 80 PRO B O 1
ATOM 1482 N N . CYS B 1 81 ? 3.834 9.93 14.82 1 52.66 81 CYS B N 1
ATOM 1483 C CA . CYS B 1 81 ? 3.895 11.328 15.211 1 52.66 81 CYS B CA 1
ATOM 1484 C C . CYS B 1 81 ? 3.109 11.57 16.5 1 52.66 81 CYS B C 1
ATOM 1486 O O . CYS B 1 81 ? 3.48 12.414 17.312 1 52.66 81 CYS B O 1
ATOM 1488 N N . ILE B 1 82 ? 2.158 10.742 16.594 1 51.38 82 ILE B N 1
ATOM 1489 C CA . ILE B 1 82 ? 1.283 11.078 17.719 1 51.38 82 ILE B CA 1
ATOM 1490 C C . ILE B 1 82 ? 2.025 10.852 19.031 1 51.38 82 ILE B C 1
ATOM 1492 O O . ILE B 1 82 ? 1.777 11.555 20.016 1 51.38 82 ILE B O 1
ATOM 1496 N N . LEU B 1 83 ? 2.926 9.969 18.969 1 52.72 83 LEU B N 1
ATOM 1497 C CA . LEU B 1 83 ? 3.629 9.688 20.219 1 52.72 83 LEU B CA 1
ATOM 1498 C C . LEU B 1 83 ? 4.883 10.547 20.344 1 52.72 83 LEU B C 1
ATOM 1500 O O . LEU B 1 83 ? 5.598 10.469 21.344 1 52.72 83 LEU B O 1
ATOM 1504 N N . SER B 1 84 ? 5.141 11.148 19.219 1 51.47 84 SER B N 1
ATOM 1505 C CA . SER B 1 84 ? 6.293 12.039 19.297 1 51.47 84 SER B CA 1
ATOM 1506 C C . SER B 1 84 ? 5.988 13.258 20.156 1 51.47 84 SER B C 1
ATOM 1508 O O . SER B 1 84 ? 4.852 13.734 20.203 1 51.47 84 SER B O 1
ATOM 1510 N N . GLU B 1 85 ? 6.906 13.562 20.984 1 50.38 85 GLU B N 1
ATOM 1511 C CA . GLU B 1 85 ? 6.805 14.727 21.844 1 50.38 85 GLU B CA 1
ATOM 1512 C C . GLU B 1 85 ? 6.422 15.977 21.047 1 50.38 85 GLU B C 1
ATOM 1514 O O . GLU B 1 85 ? 5.797 16.891 21.578 1 50.38 85 GLU B O 1
ATOM 1519 N N . ASP B 1 86 ? 6.852 15.961 19.812 1 47.97 86 ASP B N 1
ATOM 1520 C CA . ASP B 1 86 ? 6.684 17.172 19.031 1 47.97 86 ASP B CA 1
ATOM 1521 C C . ASP B 1 86 ? 5.34 17.188 18.297 1 47.97 86 ASP B C 1
ATOM 1523 O O . ASP B 1 86 ? 5.086 18.047 17.469 1 47.97 86 ASP B O 1
ATOM 1527 N N . HIS B 1 87 ? 4.535 16.219 18.203 1 50.84 87 HIS B N 1
ATOM 1528 C CA . HIS B 1 87 ? 3.242 16.172 17.531 1 50.84 87 HIS B CA 1
ATOM 1529 C C . HIS B 1 87 ? 2.383 17.375 17.891 1 50.84 87 HIS B C 1
ATOM 1531 O O . HIS B 1 87 ? 1.768 18 17.016 1 50.84 87 HIS B O 1
ATOM 1537 N N . GLN B 1 88 ? 1.954 17.609 19.031 1 45.72 88 GLN B N 1
ATOM 1538 C CA . GLN B 1 88 ? 1.116 18.703 19.531 1 45.72 88 GLN B CA 1
ATOM 1539 C C . GLN B 1 88 ? 1.961 19.797 20.172 1 45.72 88 GLN B C 1
ATOM 1541 O O . GLN B 1 88 ? 2.887 19.5 20.938 1 45.72 88 GLN B O 1
ATOM 1546 N N . ASN B 1 89 ? 2.014 20.891 19.406 1 44.91 89 ASN B N 1
ATOM 1547 C CA . ASN B 1 89 ? 2.574 21.953 20.234 1 44.91 89 ASN B CA 1
ATOM 1548 C C . ASN B 1 89 ? 1.646 22.312 21.406 1 44.91 89 ASN B C 1
ATOM 1550 O O . ASN B 1 89 ? 0.533 21.781 21.484 1 44.91 89 ASN B O 1
ATOM 1554 N N . GLN B 1 90 ? 2.152 23.078 22.266 1 42.31 90 GLN B N 1
ATOM 1555 C CA . GLN B 1 90 ? 1.491 23.531 23.484 1 42.31 90 GLN B CA 1
ATOM 1556 C C . GLN B 1 90 ? 0.089 24.062 23.203 1 42.31 90 GLN B C 1
ATOM 1558 O O . GLN B 1 90 ? -0.813 23.938 24.031 1 42.31 90 GLN B O 1
ATOM 1563 N N . GLU B 1 91 ? -0.134 24.656 21.938 1 50.47 91 GLU B N 1
ATOM 1564 C CA . GLU B 1 91 ? -1.404 25.328 21.672 1 50.47 91 GLU B CA 1
ATOM 1565 C C . GLU B 1 91 ? -2.332 24.453 20.844 1 50.47 91 GLU B C 1
ATOM 1567 O O . GLU B 1 91 ? -3.34 24.938 20.312 1 50.47 91 GLU B O 1
ATOM 1572 N N . GLY B 1 92 ? -2.062 23.094 20.484 1 46.75 92 GLY B N 1
ATOM 1573 C CA . GLY B 1 92 ? -2.924 22.141 19.812 1 46.75 92 GLY B CA 1
ATOM 1574 C C . GLY B 1 92 ? -2.633 22.016 18.328 1 46.75 92 GLY B C 1
ATOM 1575 O O . GLY B 1 92 ? -3.416 21.422 17.578 1 46.75 92 GLY B O 1
ATOM 1576 N N . MET B 1 93 ? -1.764 22.828 17.609 1 47.34 93 MET B N 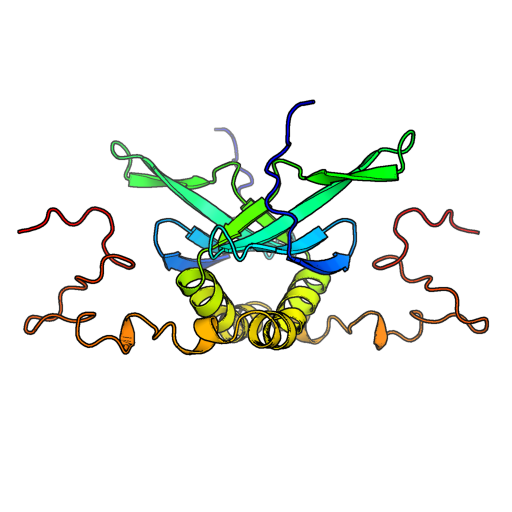1
ATOM 1577 C CA . MET B 1 93 ? -1.494 22.828 16.188 1 47.34 93 MET B CA 1
ATOM 1578 C C . MET B 1 93 ? -0.557 21.688 15.805 1 47.34 93 MET B C 1
ATOM 1580 O O . MET B 1 93 ? 0.377 21.375 16.547 1 47.34 93 MET B O 1
ATOM 1584 N N . LEU B 1 94 ? -0.916 20.875 14.938 1 48.09 94 LEU B N 1
ATOM 1585 C CA . LEU B 1 94 ? -0.175 19.719 14.445 1 48.09 94 LEU B CA 1
ATOM 1586 C C . LEU B 1 94 ? 1.104 20.156 13.742 1 48.09 94 LEU B C 1
ATOM 1588 O O . LEU B 1 94 ? 1.061 20.953 12.805 1 48.09 94 LEU B O 1
ATOM 1592 N N . MET B 1 95 ? 2.205 20.203 14.32 1 46.91 95 MET B N 1
ATOM 1593 C CA . MET B 1 95 ? 3.461 20.719 13.797 1 46.91 95 MET B CA 1
ATOM 1594 C C . MET B 1 95 ? 4.293 19.625 13.156 1 46.91 95 MET B C 1
ATOM 1596 O O . MET B 1 95 ? 5.383 19.875 12.641 1 46.91 95 MET B O 1
ATOM 1600 N N . CYS B 1 96 ? 3.941 18.453 13.406 1 46.69 96 CYS B N 1
ATOM 1601 C CA . CYS B 1 96 ? 4.969 17.5 13.008 1 46.69 96 CYS B CA 1
ATOM 1602 C C . CYS B 1 96 ? 5.117 17.453 11.492 1 46.69 96 CYS B C 1
ATOM 1604 O O . CYS B 1 96 ? 4.188 17.797 10.766 1 46.69 96 CYS B O 1
ATOM 1606 N N . SER B 1 97 ? 6.359 17.438 11.109 1 46.06 97 SER B N 1
ATOM 1607 C CA . SER B 1 97 ? 6.719 17.469 9.695 1 46.06 97 SER B CA 1
ATOM 1608 C C . SER B 1 97 ? 5.871 16.484 8.891 1 46.06 97 SER B C 1
ATOM 1610 O O . SER B 1 97 ? 5.66 16.688 7.691 1 46.06 97 SER B O 1
ATOM 1612 N N . ASN B 1 98 ? 5.656 15.445 9.461 1 42.53 98 ASN B N 1
ATOM 1613 C CA . ASN B 1 98 ? 4.898 14.438 8.727 1 42.53 98 ASN B CA 1
ATOM 1614 C C . ASN B 1 98 ? 3.445 14.859 8.539 1 42.53 98 ASN B C 1
ATOM 1616 O O . ASN B 1 98 ? 2.854 14.617 7.484 1 42.53 98 ASN B O 1
ATOM 1620 N N . CYS B 1 99 ? 2.781 15.383 9.414 1 47.03 99 CYS B N 1
ATOM 1621 C CA . CYS B 1 99 ? 1.375 15.766 9.375 1 47.03 99 CYS B CA 1
ATOM 1622 C C . CYS B 1 99 ? 1.2 17.125 8.727 1 47.03 99 CYS B C 1
ATOM 1624 O O . CYS B 1 99 ? 0.118 17.453 8.234 1 47.03 99 CYS B O 1
ATOM 1626 N N . ASN B 1 100 ? 2.219 18.219 8.844 1 41.97 100 ASN B N 1
ATOM 1627 C CA . ASN B 1 100 ? 2.135 19.531 8.219 1 41.97 100 ASN B CA 1
ATOM 1628 C C . ASN B 1 100 ? 3.305 19.781 7.27 1 41.97 100 ASN B C 1
ATOM 1630 O O . ASN B 1 100 ? 4.262 20.469 7.625 1 41.97 100 ASN B O 1
ATOM 1634 N N . PRO B 1 101 ? 3.406 19.062 6.199 1 40.62 101 PRO B N 1
ATOM 1635 C CA . PRO B 1 101 ? 4.59 19.203 5.348 1 40.62 101 PRO B CA 1
ATOM 1636 C C . PRO B 1 101 ? 4.828 20.641 4.898 1 40.62 101 PRO B C 1
ATOM 1638 O O . PRO B 1 101 ? 5.938 20.984 4.48 1 40.62 101 PRO B O 1
ATOM 1641 N N . PHE B 1 102 ? 3.805 21.328 4.48 1 39.22 102 PHE B N 1
ATOM 1642 C CA . PHE B 1 102 ? 3.961 22.672 3.949 1 39.22 102 PHE B CA 1
ATOM 1643 C C . PHE B 1 102 ? 4.078 23.688 5.078 1 39.22 102 PHE B C 1
ATOM 1645 O O . PHE B 1 102 ? 4.055 24.891 4.836 1 39.22 102 PHE B O 1
ATOM 1652 N N . ALA B 1 103 ? 4.125 23.297 6.355 1 44.38 103 ALA B N 1
ATOM 1653 C CA . ALA B 1 103 ? 4.199 24.359 7.355 1 44.38 103 ALA B CA 1
ATOM 1654 C C . ALA B 1 103 ? 5.531 25.109 7.27 1 44.38 103 ALA B C 1
ATOM 1656 O O . ALA B 1 103 ? 6.59 24.484 7.145 1 44.38 103 ALA B O 1
ATOM 1657 N N . GLU B 1 104 ? 5.719 26.359 6.812 1 39.5 104 GLU B N 1
ATOM 1658 C CA . GLU B 1 104 ? 6.848 27.281 6.82 1 39.5 104 GLU B CA 1
ATOM 1659 C C . GLU B 1 104 ? 7.52 27.328 8.188 1 39.5 104 GLU B C 1
ATOM 1661 O O . GLU B 1 104 ? 6.844 27.297 9.219 1 39.5 104 GLU B O 1
ATOM 1666 N N . PRO B 1 105 ? 8.828 26.797 8.312 1 40 105 PRO B N 1
ATOM 1667 C CA . PRO B 1 105 ? 9.5 27.078 9.586 1 40 105 PRO B CA 1
ATOM 1668 C C . PRO B 1 105 ? 9.125 28.438 10.156 1 40 105 PRO B C 1
ATOM 1670 O O . PRO B 1 105 ? 8.969 29.406 9.414 1 40 105 PRO B O 1
ATOM 1673 N N . LEU B 1 106 ? 8.578 28.469 11.258 1 35.69 106 LEU B N 1
ATOM 1674 C CA . LEU B 1 106 ? 8.547 29.812 11.828 1 35.69 106 LEU B CA 1
ATOM 1675 C C . LEU B 1 106 ? 9.953 30.375 11.961 1 35.69 106 LEU B C 1
ATOM 1677 O O . LEU B 1 106 ? 10.914 29.625 12.188 1 35.69 106 LEU B O 1
#

Sequence (212 aa):
MIDDVTGVPEMTFHLGRGVYVSVNKTYPTVDVRQRWKIPETNQIVSTKKGISLTYDKWEALKGTFPDVRETVPEIETTTPCILSEDHQNQEGMLMCSNCNPFAEPLMIDDVTGVPEMTFHLGRGVYVSVNKTYPTVDVRQRWKIPETNQIVSTKKGISLTYDKWEALKGTFPDVRETVPEIETTTPCILSEDHQNQEGMLMCSNCNPFAEPL

Foldseek 3Di:
DPCCVPQPQPDWDDPFDQWIWGARPVQRWIKTFGWDQDPVPRDTGTDPGIDIGHPVVVVVVVVCVVVVCVVPVCVVVVDPLVPDPQQQDPVGDGPDCGHCVPDPDD/DPVCVVQPQPDWDDPFDQWIWGARPVQRWIKTFGWDQDPVPRDTGTDPGIDIGHPVVVVVVVVCVVVVCVVPVCVVVVDPLVPDPQQQDPVGDGPDCGHCVPDPDD

Organism: Mytilus galloprovincialis (NCBI:txid29158)

Nearest PDB structures (foldseek):
  4bhm-assembly1_F  TM=8.428E-01  e=1.028E-02  Pyricularia oryzae
  5zg9-assembly1_A  TM=8.029E-01  e=1.766E-02  Pyricularia oryzae P131
  5o7o-assembly2_C  TM=5.860E-01  e=3.749E+00  Erwinia amylovora CFBP1430
  7o2w-assembly1_A  TM=3.553E-01  e=5.065E+00  Saccharomyces cerevisiae S288C
  4bhm-assembly1_F  TM=8.417E-01  e=1.039E-02  Pyricularia oryzae

pLDDT: mean 73.01, std 21.77, range [21.91, 96.62]

InterPro domains:
  IPR003173 Transcriptional coactivator p15 (PC4), C-terminal [PF02229] (25-62)
  IPR009044 ssDNA-binding transcriptional regulator [G3DSA:2.30.31.10] (12-74)
  IPR009044 ssDNA-binding transcriptional regulator [SSF54447] (17-73)

Radius of gyration: 19.11 Å; Cα contacts (8 Å, |Δi|>4): 337; chains: 2; bounding box: 47×63×46 Å

Solvent-accessible surface area (backbone atoms only — not comparable to full-atom values): 12212 Å² total; per-residue (Å²): 128,83,74,67,78,58,66,65,53,77,47,74,43,80,43,41,79,47,27,33,37,26,36,25,76,90,57,66,27,40,32,45,31,36,38,44,69,40,84,92,77,68,45,76,38,81,52,70,41,16,37,76,30,42,50,61,35,46,54,40,50,63,64,42,53,68,57,50,40,70,74,38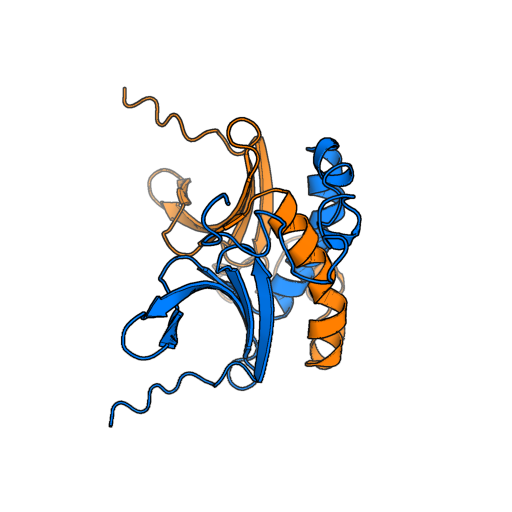,61,68,46,76,67,51,60,53,55,78,73,35,82,58,22,49,43,98,87,68,52,66,58,28,60,56,81,31,66,82,60,70,82,126,128,82,74,68,74,56,71,63,52,77,46,73,43,79,45,40,77,47,27,33,36,27,36,27,78,93,56,64,27,39,33,46,30,37,39,44,68,40,84,90,76,67,44,75,39,83,52,68,42,15,38,77,28,43,50,60,36,46,53,41,51,63,65,42,52,67,58,49,41,70,74,38,62,68,47,76,66,52,60,55,56,80,72,34,81,61,21,53,43,96,86,70,53,68,56,29,62,54,79,31,65,82,62,71,80,125

Secondary structure (DSSP, 8-state):
---------SEEEEEETTEEEEEETTTTEEEEEEEEE-TTT--EEEEEEEEEEEHHHHHHHHTTHHHHHHH-GGGGGS--GGGSTTSB-TTS-B--TTT-TT----/---------SEEEEEETTEEEEEETTTTEEEEEEEEE-TTT--EEEEEEEEEEEHHHHHHHHTTHHHHHHH-GGGGGS--GGGSTTSB-TTS-B--TTT-TT----